Protein AF-A0A7S7ES18-F1 (afdb_monomer)

Structure (mmCIF, N/CA/C/O backbone):
data_AF-A0A7S7ES18-F1
#
_entry.id   AF-A0A7S7ES18-F1
#
loop_
_atom_site.group_PDB
_atom_site.id
_atom_site.type_symbol
_atom_site.label_atom_id
_atom_site.label_alt_id
_atom_site.label_comp_id
_atom_site.label_asym_id
_atom_site.label_entity_id
_atom_site.label_seq_id
_atom_site.pdbx_PDB_ins_code
_atom_site.Cartn_x
_atom_site.Cartn_y
_atom_site.Cartn_z
_atom_site.occupancy
_atom_site.B_iso_or_equiv
_atom_site.auth_seq_id
_atom_site.auth_comp_id
_atom_site.auth_asym_id
_atom_site.auth_atom_id
_atom_site.pdbx_PDB_model_num
ATOM 1 N N . MET A 1 1 ? 31.259 30.543 -69.309 1.00 57.41 1 MET A N 1
ATOM 2 C CA . MET A 1 1 ? 29.802 30.278 -69.302 1.00 57.41 1 MET A CA 1
ATOM 3 C C . MET A 1 1 ? 29.476 28.784 -69.269 1.00 57.41 1 MET A C 1
ATOM 5 O O . MET A 1 1 ? 28.900 28.350 -68.285 1.00 57.41 1 MET A O 1
ATOM 9 N N . LEU A 1 2 ? 29.901 27.974 -70.249 1.00 50.75 2 LEU A N 1
ATOM 10 C CA . LEU A 1 2 ? 29.585 26.529 -70.294 1.00 50.75 2 LEU A CA 1
ATOM 11 C C . LEU A 1 2 ? 30.132 25.700 -69.109 1.00 50.75 2 LEU A C 1
ATOM 13 O O . LEU A 1 2 ? 29.424 24.839 -68.600 1.00 50.75 2 LEU A O 1
ATOM 17 N N . ARG A 1 3 ? 31.347 25.987 -68.611 1.00 54.50 3 ARG A N 1
ATOM 18 C CA . ARG A 1 3 ? 31.916 25.290 -67.433 1.00 54.50 3 ARG A CA 1
ATOM 19 C C . ARG A 1 3 ? 31.120 25.525 -66.143 1.00 54.50 3 ARG A C 1
ATOM 21 O O . ARG A 1 3 ? 30.885 24.589 -65.393 1.00 54.50 3 ARG A O 1
ATOM 28 N N . THR A 1 4 ? 30.655 26.752 -65.929 1.00 55.09 4 THR A N 1
ATOM 29 C CA . THR A 1 4 ? 29.901 27.150 -64.731 1.00 55.09 4 THR A CA 1
ATOM 30 C C . THR A 1 4 ? 28.519 26.492 -64.691 1.00 55.09 4 THR A C 1
ATOM 32 O O . THR A 1 4 ? 28.066 26.058 -63.640 1.00 55.09 4 THR A O 1
ATOM 35 N N . ILE A 1 5 ? 27.869 26.347 -65.851 1.00 56.69 5 ILE A N 1
ATOM 36 C CA . ILE A 1 5 ? 26.575 25.657 -65.969 1.00 56.69 5 ILE A CA 1
ATOM 37 C C . ILE A 1 5 ? 26.733 24.151 -65.698 1.00 56.69 5 ILE A C 1
ATOM 39 O O . ILE A 1 5 ? 25.892 23.553 -65.024 1.00 56.69 5 ILE A O 1
ATOM 43 N N . LEU A 1 6 ? 27.835 23.542 -66.154 1.00 54.47 6 LEU A N 1
ATOM 44 C CA . LEU A 1 6 ? 28.128 22.126 -65.913 1.00 54.47 6 LEU A CA 1
ATOM 45 C C . LEU A 1 6 ? 28.366 21.835 -64.417 1.00 54.47 6 LEU A C 1
ATOM 47 O O . LEU A 1 6 ? 27.822 20.869 -63.887 1.00 54.47 6 LEU A O 1
ATOM 51 N N . GLU A 1 7 ? 29.108 22.696 -63.712 1.00 56.12 7 GLU A N 1
ATOM 52 C CA . GLU A 1 7 ? 29.361 22.559 -62.267 1.00 56.12 7 GLU A CA 1
ATOM 53 C C . GLU A 1 7 ? 28.092 22.718 -61.419 1.00 56.12 7 GLU A C 1
ATOM 55 O O . GLU A 1 7 ? 27.873 21.930 -60.497 1.00 56.12 7 GLU A O 1
ATOM 60 N N . ILE A 1 8 ? 27.216 23.670 -61.763 1.00 55.56 8 ILE A N 1
ATOM 61 C CA . ILE A 1 8 ? 25.924 23.860 -61.080 1.00 55.56 8 ILE A CA 1
ATOM 62 C C . ILE A 1 8 ? 25.017 22.640 -61.293 1.00 55.56 8 ILE A C 1
ATOM 64 O O . ILE A 1 8 ? 24.363 22.178 -60.357 1.00 55.56 8 ILE A O 1
ATOM 68 N N . THR A 1 9 ? 25.019 22.068 -62.501 1.00 51.88 9 THR A N 1
ATOM 69 C CA . THR A 1 9 ? 24.228 20.868 -62.819 1.00 51.88 9 THR A CA 1
ATOM 70 C C . THR A 1 9 ? 24.734 19.645 -62.042 1.00 51.88 9 THR A C 1
ATOM 72 O O . THR A 1 9 ? 23.934 18.892 -61.489 1.00 51.88 9 THR A O 1
ATOM 75 N N . ILE A 1 10 ? 26.056 19.484 -61.904 1.00 58.84 10 ILE A N 1
ATOM 76 C CA . ILE A 1 10 ? 26.672 18.395 -61.125 1.00 58.84 10 ILE A CA 1
ATOM 77 C C . ILE A 1 10 ? 26.433 18.570 -59.616 1.00 58.84 10 ILE A C 1
ATOM 79 O O . ILE A 1 10 ? 26.120 17.595 -58.929 1.00 58.84 10 ILE A O 1
ATOM 83 N N . GLN A 1 11 ? 26.536 19.792 -59.077 1.00 56.16 11 GLN A N 1
ATOM 84 C CA . GLN A 1 11 ? 26.241 20.061 -57.663 1.00 56.16 11 GLN A CA 1
ATOM 85 C C . GLN A 1 11 ? 24.762 19.839 -57.321 1.00 56.16 11 GLN A C 1
ATOM 87 O O . GLN A 1 11 ? 24.463 19.248 -56.280 1.00 56.16 11 GLN A O 1
ATOM 92 N N . ASN A 1 12 ? 23.841 20.250 -58.198 1.00 55.28 12 ASN A N 1
ATOM 93 C CA . ASN A 1 12 ? 22.411 19.994 -58.016 1.00 55.28 12 ASN A CA 1
ATOM 94 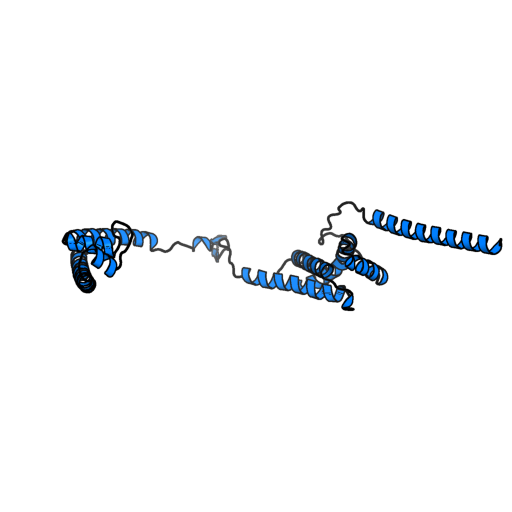C C . ASN A 1 12 ? 22.084 18.499 -58.126 1.00 55.28 12 ASN A C 1
ATOM 96 O O . ASN A 1 12 ? 21.331 17.989 -57.298 1.00 55.28 12 ASN A O 1
ATOM 100 N N . GLY A 1 13 ? 22.714 17.772 -59.057 1.00 54.72 13 GLY A N 1
ATOM 101 C CA . GLY A 1 13 ? 22.596 16.314 -59.159 1.00 54.72 13 GLY A CA 1
ATOM 102 C C . GLY A 1 13 ? 23.088 15.578 -57.906 1.00 54.72 13 GLY A C 1
ATOM 103 O O . GLY A 1 13 ? 22.412 14.674 -57.417 1.00 54.72 13 GLY A O 1
ATOM 104 N N . ARG A 1 14 ? 24.213 16.010 -57.315 1.00 55.38 14 ARG A N 1
ATOM 105 C CA . ARG A 1 14 ? 24.726 15.455 -56.046 1.00 55.38 14 ARG A CA 1
ATOM 106 C C . ARG A 1 14 ? 23.826 15.779 -54.852 1.00 55.38 14 ARG A C 1
ATOM 108 O O . ARG A 1 14 ? 23.611 14.908 -54.015 1.00 55.38 14 ARG A O 1
ATOM 115 N N . LYS A 1 15 ? 23.262 16.991 -54.774 1.00 53.03 15 LYS A N 1
ATOM 116 C CA . LYS A 1 15 ? 22.282 17.354 -53.731 1.00 53.03 15 LYS A CA 1
ATOM 117 C C . LYS A 1 15 ? 20.999 16.526 -53.829 1.00 53.03 15 LYS A C 1
ATOM 119 O O . LYS A 1 15 ? 20.513 16.078 -52.797 1.00 53.03 15 LYS A O 1
ATOM 124 N N . LEU A 1 16 ? 20.499 16.286 -55.044 1.00 55.97 16 LEU A N 1
ATOM 125 C CA . LEU A 1 16 ? 19.341 15.420 -55.307 1.00 55.97 16 LEU A CA 1
ATOM 126 C C . LEU A 1 16 ? 19.614 13.951 -54.949 1.00 55.97 16 LEU A C 1
ATOM 128 O O . LEU A 1 16 ? 18.742 13.281 -54.405 1.00 55.97 16 LEU A O 1
ATOM 132 N N . GLN A 1 17 ? 20.828 13.448 -55.193 1.00 55.19 17 GLN A N 1
ATOM 133 C CA . GLN A 1 17 ? 21.221 12.107 -54.746 1.00 55.19 17 GLN A CA 1
ATOM 134 C C . GLN A 1 17 ? 21.335 12.012 -53.219 1.00 55.19 17 GLN A C 1
ATOM 136 O O . GLN A 1 17 ? 20.845 11.052 -52.632 1.00 55.19 17 GLN A O 1
ATOM 141 N N . LEU A 1 18 ? 21.928 13.012 -52.559 1.00 53.25 18 LEU A N 1
ATOM 142 C CA . LEU A 1 18 ? 22.052 13.053 -51.097 1.00 53.25 18 LEU A CA 1
ATOM 143 C C . LEU A 1 18 ? 20.689 13.161 -50.399 1.00 53.25 18 LEU A C 1
ATOM 145 O O . LEU A 1 18 ? 20.479 12.523 -49.369 1.00 53.25 18 LEU A O 1
ATOM 149 N N . SER A 1 19 ? 19.746 13.930 -50.953 1.00 56.12 19 SER A N 1
ATOM 150 C CA . SER A 1 19 ? 18.378 13.987 -50.431 1.00 56.12 19 SER A CA 1
ATOM 151 C C . SER A 1 19 ? 17.621 12.681 -50.677 1.00 56.12 19 SER A C 1
ATOM 153 O O . SER A 1 19 ? 16.943 12.210 -49.770 1.00 56.12 19 SER A O 1
ATOM 155 N N . ALA A 1 20 ? 17.788 12.043 -51.838 1.00 59.41 20 ALA A N 1
ATOM 156 C CA . ALA A 1 20 ? 17.185 10.742 -52.129 1.00 59.41 20 ALA A CA 1
ATOM 157 C C . ALA A 1 20 ? 17.713 9.621 -51.216 1.00 59.41 20 ALA A C 1
ATOM 159 O O . ALA A 1 20 ? 16.933 8.774 -50.784 1.00 59.41 20 ALA A O 1
ATOM 160 N N . ILE A 1 21 ? 19.008 9.632 -50.873 1.00 62.81 21 ILE A N 1
ATOM 161 C CA . ILE A 1 21 ? 19.604 8.688 -49.913 1.00 62.81 21 ILE A CA 1
ATOM 162 C C . ILE A 1 21 ? 19.014 8.904 -48.517 1.00 62.81 21 ILE A C 1
ATOM 164 O O . ILE A 1 21 ? 18.533 7.945 -47.925 1.00 62.81 21 ILE A O 1
ATOM 168 N N . LYS A 1 22 ? 18.927 10.154 -48.041 1.00 58.06 22 LYS A N 1
ATOM 169 C CA . LYS A 1 22 ? 18.288 10.471 -46.750 1.00 58.06 22 LYS A CA 1
ATOM 170 C C . LYS A 1 22 ? 16.811 10.079 -46.708 1.00 58.06 22 LYS A C 1
ATOM 172 O O . LYS A 1 22 ? 16.336 9.573 -45.699 1.00 58.06 22 LYS A O 1
ATOM 177 N N . ILE A 1 23 ? 16.074 10.290 -47.801 1.00 67.00 23 ILE A N 1
ATOM 178 C CA . ILE A 1 23 ? 14.668 9.878 -47.917 1.00 67.00 23 ILE A CA 1
ATOM 179 C C . ILE A 1 23 ? 14.562 8.352 -47.886 1.00 67.00 23 ILE A C 1
ATOM 181 O O . 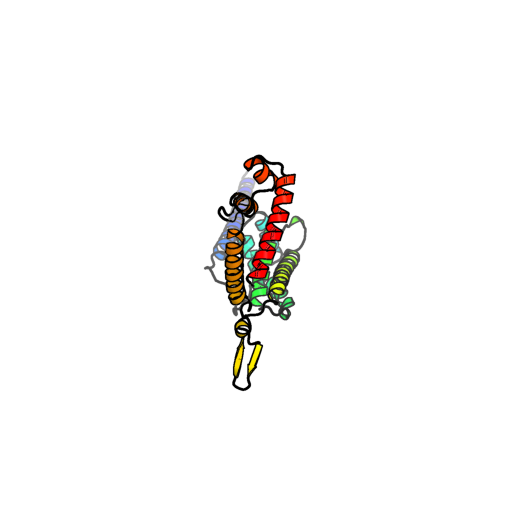ILE A 1 23 ? 13.707 7.819 -47.187 1.00 67.00 23 ILE A O 1
ATOM 185 N N . ARG A 1 24 ? 15.450 7.641 -48.587 1.00 67.94 24 ARG A N 1
ATOM 186 C CA . ARG A 1 24 ? 15.497 6.177 -48.582 1.00 67.94 24 ARG A CA 1
ATOM 187 C C . ARG A 1 24 ? 15.845 5.628 -47.200 1.00 67.94 24 ARG A C 1
ATOM 189 O O . ARG A 1 24 ? 15.195 4.687 -46.768 1.00 67.94 24 ARG A O 1
ATOM 196 N N . GLU A 1 25 ? 16.809 6.216 -46.500 1.00 59.69 25 GLU A N 1
ATOM 197 C CA . GLU A 1 25 ? 17.157 5.848 -45.121 1.00 59.69 25 GLU A CA 1
ATOM 198 C C . GLU A 1 25 ? 15.972 6.065 -44.177 1.00 59.69 25 GLU A C 1
ATOM 200 O O . GLU A 1 25 ? 15.637 5.170 -43.408 1.00 59.69 25 GLU A O 1
ATOM 205 N N . ARG A 1 26 ? 15.260 7.191 -44.312 1.00 56.72 26 ARG A N 1
ATOM 206 C CA . ARG A 1 26 ? 14.067 7.501 -43.510 1.00 56.72 26 ARG A CA 1
ATOM 207 C C . ARG A 1 26 ? 12.888 6.575 -43.819 1.00 56.72 26 ARG A C 1
ATOM 209 O O . ARG A 1 26 ? 12.206 6.140 -42.903 1.00 56.72 26 ARG A O 1
ATOM 216 N N . ILE A 1 27 ? 12.678 6.223 -45.089 1.00 63.28 27 ILE A N 1
ATOM 217 C CA . ILE A 1 27 ? 11.660 5.249 -45.519 1.00 63.28 27 ILE A CA 1
ATOM 218 C C . ILE A 1 27 ? 12.009 3.843 -45.019 1.00 63.28 27 ILE A C 1
ATOM 220 O O . ILE A 1 27 ? 11.124 3.128 -44.567 1.00 63.28 27 ILE A O 1
ATOM 224 N N . VAL A 1 28 ? 13.284 3.446 -45.059 1.00 63.25 28 VAL A N 1
ATOM 225 C CA . VAL A 1 28 ? 13.746 2.163 -44.506 1.00 63.25 28 VAL A CA 1
ATOM 226 C C . VAL A 1 28 ? 13.585 2.131 -42.986 1.00 63.25 28 VAL A C 1
ATOM 228 O O . VAL A 1 28 ? 13.229 1.083 -42.456 1.00 63.25 28 VAL A O 1
ATOM 231 N N . LEU A 1 29 ? 13.795 3.257 -42.294 1.00 54.16 29 LEU A N 1
ATOM 232 C CA . LEU A 1 29 ? 13.534 3.386 -40.860 1.00 54.16 29 LEU A CA 1
ATOM 233 C C . LEU A 1 29 ? 12.037 3.203 -40.562 1.00 54.16 29 LEU A C 1
ATOM 235 O O . LEU A 1 29 ? 11.680 2.327 -39.789 1.00 54.16 29 LEU A O 1
ATOM 239 N N . ILE A 1 30 ? 11.164 3.935 -41.267 1.00 56.44 30 ILE A N 1
ATOM 240 C CA . ILE A 1 30 ? 9.698 3.864 -41.119 1.00 56.44 30 ILE A CA 1
ATOM 241 C C . ILE A 1 30 ? 9.160 2.460 -41.448 1.00 56.44 30 ILE A C 1
ATOM 243 O O . ILE A 1 30 ? 8.316 1.936 -40.726 1.00 56.44 30 ILE A O 1
ATOM 247 N N . LEU A 1 31 ? 9.670 1.822 -42.508 1.00 54.31 31 LEU A N 1
ATOM 248 C CA . LEU A 1 31 ? 9.283 0.460 -42.894 1.00 54.31 31 LEU A CA 1
ATOM 249 C C . LEU A 1 31 ? 9.817 -0.605 -41.925 1.00 54.31 31 LEU A C 1
ATOM 251 O O . LEU A 1 31 ? 9.180 -1.641 -41.776 1.00 54.31 31 LEU A O 1
ATOM 255 N N . LYS A 1 32 ? 10.953 -0.370 -41.254 1.00 55.19 32 LYS A N 1
ATOM 256 C CA . LYS A 1 32 ? 11.442 -1.238 -40.168 1.00 55.19 32 LYS A CA 1
ATOM 257 C C . LYS A 1 32 ? 10.693 -1.022 -38.849 1.00 55.19 32 LYS A C 1
ATOM 259 O O . LYS A 1 32 ? 10.651 -1.955 -38.055 1.00 55.19 32 LYS A O 1
ATOM 264 N N . SER A 1 33 ? 10.105 0.157 -38.634 1.00 51.19 33 SER A N 1
ATOM 265 C CA . SER A 1 33 ? 9.269 0.465 -37.465 1.00 51.19 33 SER A CA 1
ATOM 266 C C . SER A 1 33 ? 7.864 -0.143 -37.542 1.00 51.19 33 SER A C 1
ATOM 268 O O . SER A 1 33 ? 7.199 -0.257 -36.522 1.00 51.19 33 SER A O 1
ATOM 270 N N . HIS A 1 34 ? 7.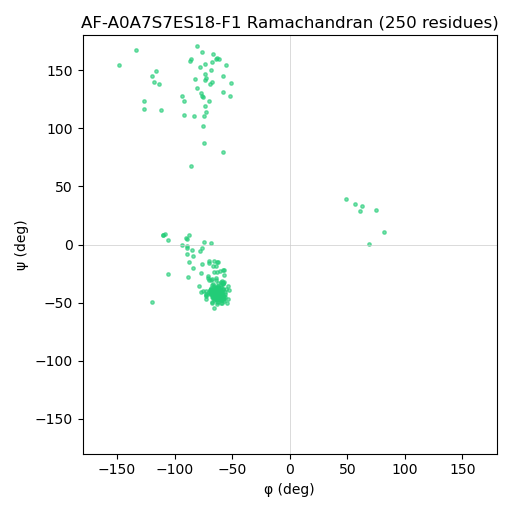401 -0.571 -38.723 1.00 44.38 34 HIS A N 1
ATOM 271 C CA . HIS A 1 34 ? 6.177 -1.369 -38.875 1.00 44.38 34 HIS A CA 1
ATOM 272 C C . HIS A 1 34 ? 6.474 -2.865 -38.694 1.00 44.38 34 HIS A C 1
ATOM 274 O O . HIS A 1 34 ? 6.379 -3.662 -39.629 1.00 44.38 34 HIS A O 1
ATOM 280 N N . LYS A 1 35 ? 6.838 -3.259 -37.473 1.00 54.03 35 LYS A N 1
ATOM 281 C CA . LYS A 1 35 ? 6.601 -4.636 -37.033 1.00 54.03 35 LYS A CA 1
ATOM 282 C C . LYS A 1 35 ? 5.146 -4.741 -36.552 1.00 54.03 35 LYS A C 1
ATOM 284 O O . LYS A 1 35 ? 4.660 -3.777 -35.966 1.00 54.03 35 LYS A O 1
ATOM 289 N N . PRO A 1 36 ? 4.433 -5.856 -36.806 1.00 43.75 36 PRO A N 1
ATOM 290 C CA . PRO A 1 36 ? 3.164 -6.113 -36.122 1.00 43.75 36 PRO A CA 1
ATOM 291 C C . PRO A 1 36 ? 3.397 -6.059 -34.606 1.00 43.75 36 PRO A C 1
ATOM 293 O O . PRO A 1 36 ? 4.527 -6.289 -34.180 1.00 43.75 36 PRO A O 1
ATOM 296 N N . ASP A 1 37 ? 2.362 -5.752 -33.818 1.00 47.19 37 ASP A N 1
ATOM 297 C CA . ASP A 1 37 ? 2.412 -5.699 -32.348 1.00 47.19 37 ASP A CA 1
ATOM 298 C C . ASP A 1 37 ? 2.864 -7.056 -31.760 1.00 47.19 37 ASP A C 1
ATOM 300 O O . ASP A 1 37 ? 2.062 -7.898 -31.355 1.00 47.19 37 ASP A O 1
ATOM 304 N N . GLU A 1 38 ? 4.171 -7.313 -31.771 1.00 54.72 38 GLU A N 1
ATOM 305 C CA . GLU A 1 38 ? 4.812 -8.478 -31.177 1.00 54.72 38 GLU A CA 1
ATOM 306 C C . GLU A 1 38 ? 4.813 -8.253 -29.659 1.00 54.72 38 GLU A C 1
ATOM 308 O O . GLU A 1 38 ? 5.487 -7.364 -29.138 1.00 54.72 38 GLU A O 1
ATOM 313 N N . ILE A 1 39 ? 4.016 -9.037 -28.928 1.00 51.47 39 ILE A N 1
ATOM 314 C CA . ILE A 1 39 ? 4.017 -9.015 -27.463 1.00 51.47 39 ILE A CA 1
ATOM 315 C C . ILE A 1 39 ? 5.269 -9.756 -26.995 1.00 51.47 39 ILE A C 1
ATOM 317 O O . ILE A 1 39 ? 5.317 -10.985 -26.994 1.00 51.47 39 ILE A O 1
ATOM 321 N N . PHE A 1 40 ? 6.290 -9.008 -26.589 1.00 54.19 40 PHE A N 1
ATOM 322 C CA . PHE A 1 40 ? 7.519 -9.578 -26.048 1.00 54.19 40 PHE A CA 1
ATOM 323 C C . PHE A 1 40 ? 7.352 -9.906 -24.560 1.00 54.19 40 PHE A C 1
ATOM 325 O O . PHE A 1 40 ? 7.280 -9.013 -23.715 1.00 54.19 40 PHE A O 1
ATOM 332 N N . TYR A 1 41 ? 7.321 -11.200 -24.231 1.00 58.81 41 TYR A N 1
ATOM 333 C CA . TYR A 1 41 ? 7.404 -11.688 -22.854 1.00 58.81 41 TYR A CA 1
ATOM 334 C C . TYR A 1 41 ? 8.864 -11.975 -22.495 1.00 58.81 41 TYR A C 1
ATOM 336 O O . TYR A 1 41 ? 9.532 -12.766 -23.160 1.00 58.81 41 TYR A O 1
ATOM 344 N N . ILE A 1 42 ? 9.373 -11.355 -21.427 1.00 61.88 42 ILE A N 1
ATOM 345 C CA . ILE A 1 42 ? 10.800 -11.443 -21.067 1.00 61.88 42 ILE A CA 1
ATOM 346 C C . ILE A 1 42 ? 11.196 -12.851 -20.559 1.00 61.88 42 ILE A C 1
ATOM 348 O O . ILE A 1 42 ? 12.381 -13.174 -20.529 1.00 61.88 42 ILE A O 1
ATOM 352 N N . GLY A 1 43 ? 10.232 -13.720 -20.231 1.00 53.84 43 GLY A N 1
ATOM 353 C CA . GLY A 1 43 ? 10.473 -15.136 -19.913 1.00 53.84 43 GLY A CA 1
ATOM 354 C C . GLY A 1 43 ? 10.414 -16.096 -21.115 1.00 53.84 43 GLY A C 1
ATOM 355 O O . GLY A 1 43 ? 10.481 -17.309 -20.924 1.00 53.84 43 GLY A O 1
ATOM 356 N N . GLY A 1 44 ? 10.265 -15.594 -22.347 1.00 59.81 44 GLY A N 1
ATOM 357 C CA . GLY A 1 44 ? 10.315 -16.413 -23.564 1.00 59.81 44 GLY A CA 1
ATOM 358 C C . GLY A 1 44 ? 11.741 -16.830 -23.953 1.00 59.81 44 GLY A C 1
ATOM 359 O O . GLY A 1 44 ? 12.727 -16.260 -23.492 1.00 59.81 44 GLY A O 1
ATOM 360 N N . SER A 1 45 ? 11.872 -17.800 -24.863 1.00 55.22 45 SER A N 1
ATOM 361 C CA . SER A 1 45 ? 13.157 -18.189 -25.479 1.00 55.22 45 SER A CA 1
ATOM 362 C C . SER A 1 45 ? 13.745 -17.126 -26.422 1.00 55.22 45 SER A C 1
ATOM 364 O O . SER A 1 45 ? 14.784 -17.357 -27.045 1.00 55.22 45 SER A O 1
ATOM 366 N N . ASP A 1 46 ? 13.075 -15.982 -26.560 1.00 62.56 46 ASP A N 1
ATOM 367 C CA . ASP A 1 46 ? 13.428 -14.939 -27.509 1.00 62.56 46 ASP A CA 1
ATOM 368 C C . ASP A 1 46 ? 14.644 -14.144 -27.038 1.00 62.56 46 ASP A C 1
ATOM 370 O O . ASP A 1 46 ? 14.728 -13.614 -25.927 1.00 62.56 46 ASP A O 1
ATOM 374 N N . VAL A 1 47 ? 15.635 -14.063 -27.922 1.00 70.69 47 VAL A N 1
ATOM 375 C CA . VAL A 1 47 ? 16.881 -13.360 -27.644 1.00 70.69 47 VAL A CA 1
ATOM 376 C C . VAL A 1 47 ? 16.613 -11.859 -27.663 1.00 70.69 47 VAL A C 1
ATOM 378 O O . VAL A 1 47 ? 16.351 -11.280 -28.715 1.00 70.69 47 VAL A O 1
ATOM 381 N N . LEU A 1 48 ? 16.748 -11.219 -26.496 1.00 77.25 48 LEU A N 1
ATOM 382 C CA . LEU A 1 48 ? 16.662 -9.763 -26.370 1.00 77.25 48 LEU A CA 1
ATOM 383 C C . LEU A 1 48 ? 17.592 -9.061 -27.372 1.00 77.25 48 LEU A C 1
ATOM 385 O O . LEU A 1 48 ? 18.755 -9.483 -27.516 1.00 77.25 48 LEU A O 1
ATOM 389 N N . PRO A 1 49 ? 17.128 -7.965 -28.004 1.00 79.25 49 PRO A N 1
ATOM 390 C CA . PRO A 1 49 ? 17.865 -7.298 -29.063 1.00 79.25 49 PRO A CA 1
ATOM 391 C C . PRO A 1 49 ? 19.253 -6.852 -28.576 1.00 79.25 49 PRO A C 1
ATOM 393 O O . PRO A 1 49 ? 19.425 -6.497 -27.404 1.00 79.25 49 PRO A O 1
ATOM 396 N N . PRO A 1 50 ? 20.275 -6.894 -29.449 1.00 81.31 50 PRO A N 1
ATOM 397 C CA . PRO A 1 50 ? 21.614 -6.450 -29.085 1.00 81.31 50 PRO A CA 1
ATOM 398 C C . PRO A 1 50 ? 21.623 -4.949 -28.748 1.00 81.31 50 PRO A C 1
ATOM 400 O O . PRO A 1 50 ? 20.715 -4.229 -29.157 1.00 81.31 50 PRO A O 1
ATOM 403 N N . PRO A 1 51 ? 22.639 -4.442 -28.032 1.00 84.81 51 PRO A N 1
ATOM 404 C CA . PRO A 1 51 ? 22.777 -3.005 -27.811 1.00 84.81 51 PRO A CA 1
ATOM 405 C C . PRO A 1 51 ? 22.954 -2.247 -29.137 1.00 84.81 51 PRO A C 1
ATOM 407 O O . PRO A 1 51 ? 23.298 -2.826 -30.173 1.00 84.81 51 PRO A O 1
ATOM 410 N N . LEU A 1 52 ? 22.672 -0.946 -29.124 1.00 86.19 52 LEU A N 1
ATOM 411 C CA . LEU A 1 52 ? 22.928 -0.063 -30.266 1.00 86.19 52 LEU A CA 1
ATOM 412 C C . LEU A 1 52 ? 24.425 0.221 -30.412 1.00 86.19 52 LEU A C 1
ATOM 414 O O . LEU A 1 52 ? 25.181 0.149 -29.439 1.00 86.19 52 LEU A O 1
ATOM 418 N N . ALA A 1 53 ? 24.849 0.556 -31.631 1.00 86.44 53 ALA A N 1
ATOM 419 C CA . ALA A 1 53 ? 26.180 1.109 -31.832 1.00 86.44 53 ALA A CA 1
ATOM 420 C C . ALA A 1 53 ? 26.264 2.519 -31.204 1.00 86.44 53 ALA A C 1
ATOM 422 O O . ALA A 1 53 ? 25.260 3.233 -31.190 1.00 86.44 53 ALA A O 1
ATOM 423 N N . PRO A 1 54 ? 27.445 2.966 -30.730 1.00 84.00 54 PRO A N 1
ATOM 424 C CA . PRO A 1 54 ? 27.585 4.275 -30.085 1.00 84.00 54 PRO A CA 1
ATOM 425 C C . PRO A 1 54 ? 27.135 5.459 -30.952 1.00 84.00 54 PRO A C 1
ATOM 427 O O . PRO A 1 54 ? 26.649 6.455 -30.423 1.00 84.00 54 PRO A O 1
ATOM 430 N N . ASP A 1 55 ? 27.294 5.357 -32.273 1.00 84.50 55 ASP A N 1
ATOM 431 C CA . ASP A 1 55 ? 26.897 6.409 -33.213 1.00 84.50 55 ASP A CA 1
ATOM 432 C C . ASP A 1 55 ? 25.373 6.454 -33.411 1.00 84.50 55 ASP A C 1
ATOM 434 O O . ASP A 1 55 ? 24.785 7.531 -33.428 1.00 84.50 55 ASP A O 1
ATOM 438 N N . GLU A 1 56 ? 24.720 5.290 -33.481 1.00 85.88 56 GLU A N 1
ATOM 439 C CA . GLU A 1 56 ? 23.256 5.174 -33.564 1.00 85.88 56 GLU A CA 1
ATOM 440 C C . GLU A 1 56 ? 22.583 5.648 -32.270 1.00 85.88 56 GLU A C 1
ATOM 442 O O . GLU A 1 56 ? 21.576 6.353 -32.312 1.00 85.88 56 GLU A O 1
ATOM 447 N N . GLU A 1 57 ? 23.162 5.303 -31.114 1.00 86.81 57 GLU A N 1
ATOM 448 C CA . GLU A 1 57 ? 22.672 5.742 -29.805 1.00 86.81 57 GLU A CA 1
ATOM 449 C C . GLU A 1 57 ? 22.697 7.272 -29.693 1.00 86.81 57 GLU A C 1
ATOM 451 O O . GLU A 1 57 ? 21.736 7.863 -29.213 1.00 86.81 57 GLU A O 1
ATOM 456 N N . ARG A 1 58 ? 23.748 7.935 -30.193 1.00 85.25 58 ARG A N 1
ATOM 457 C CA . ARG A 1 58 ? 23.830 9.406 -30.202 1.00 85.25 58 ARG A CA 1
ATOM 458 C C . ARG A 1 58 ? 22.712 10.046 -31.017 1.00 85.25 58 ARG A C 1
ATOM 460 O O . ARG A 1 58 ? 22.077 10.970 -30.520 1.00 85.25 58 ARG A O 1
ATOM 467 N N . ILE A 1 59 ? 22.447 9.531 -32.218 1.00 87.12 59 ILE A N 1
ATOM 468 C CA . ILE A 1 59 ? 21.377 10.038 -33.091 1.00 87.12 59 ILE A CA 1
ATOM 469 C C . ILE A 1 59 ? 20.018 9.902 -32.394 1.00 87.12 59 ILE A C 1
ATOM 471 O O . ILE A 1 59 ? 19.249 10.857 -32.331 1.00 87.12 59 ILE A O 1
ATOM 475 N N . LEU A 1 60 ? 19.739 8.735 -31.810 1.00 86.75 60 LEU A N 1
ATOM 476 C CA . LEU A 1 60 ? 18.477 8.488 -31.109 1.00 86.75 60 LEU A CA 1
ATOM 477 C C . LEU A 1 60 ? 18.327 9.338 -29.844 1.00 86.75 60 LEU A C 1
ATOM 479 O O . LEU A 1 60 ? 17.222 9.760 -29.515 1.00 86.75 60 LEU A O 1
ATOM 483 N N . LEU A 1 61 ? 19.423 9.621 -29.138 1.00 87.00 61 LEU A N 1
ATOM 484 C CA . LEU A 1 61 ? 19.399 10.530 -27.996 1.00 87.00 61 LEU A CA 1
ATOM 485 C C . LEU A 1 61 ? 19.122 11.981 -28.431 1.00 87.00 61 LEU A C 1
ATOM 487 O O . LEU A 1 61 ? 18.345 12.670 -27.775 1.00 87.00 61 LEU A O 1
ATOM 491 N N . GLU A 1 62 ? 19.689 12.447 -29.546 1.00 86.12 62 GLU A N 1
ATOM 492 C CA . GLU A 1 62 ? 19.350 13.764 -30.112 1.00 86.12 62 GLU A CA 1
ATOM 493 C C . GLU A 1 62 ? 17.861 13.852 -30.493 1.00 86.12 62 GLU A C 1
ATOM 495 O O . GLU A 1 62 ? 17.206 14.856 -30.212 1.00 86.12 62 GLU A O 1
ATOM 500 N N . GLU A 1 63 ? 17.289 12.785 -31.057 1.00 85.69 63 GLU A N 1
ATOM 501 C CA . GLU A 1 63 ? 15.848 12.703 -31.337 1.00 85.69 63 GLU A CA 1
ATOM 502 C C . GLU A 1 63 ? 14.987 12.630 -30.067 1.00 85.69 63 GLU A C 1
ATOM 504 O O . GLU A 1 63 ? 13.869 13.152 -30.038 1.00 85.69 63 GLU A O 1
ATOM 509 N N . LEU A 1 64 ? 15.509 12.040 -28.991 1.00 83.94 64 LEU A N 1
ATOM 510 C CA . LEU A 1 64 ? 14.851 12.027 -27.687 1.00 83.94 64 LEU A CA 1
ATOM 511 C C . LEU A 1 64 ? 14.724 13.443 -27.113 1.00 83.94 64 LEU A C 1
ATOM 513 O O . LEU A 1 64 ? 13.684 13.770 -26.542 1.00 83.94 64 LEU A O 1
ATOM 517 N N . ALA A 1 65 ? 15.718 14.314 -27.327 1.00 80.94 65 ALA A N 1
ATOM 518 C CA . ALA A 1 65 ? 15.628 15.727 -26.946 1.00 80.94 65 ALA A CA 1
ATOM 519 C C . ALA A 1 65 ? 14.508 16.476 -27.699 1.00 80.94 65 ALA A C 1
ATOM 521 O O . ALA A 1 65 ? 13.978 17.468 -27.199 1.00 80.94 65 ALA A O 1
ATOM 522 N N . LEU A 1 66 ? 14.107 15.975 -28.872 1.00 83.06 66 LEU A N 1
ATOM 523 C CA . LEU A 1 66 ? 12.972 16.472 -29.654 1.00 83.06 66 LEU A CA 1
ATOM 524 C C . LEU A 1 66 ? 11.629 15.827 -29.251 1.00 83.06 66 LEU A C 1
ATOM 526 O O . LEU A 1 66 ? 10.624 16.067 -29.918 1.00 83.06 66 LEU A O 1
ATOM 530 N N . ASN A 1 67 ? 11.589 15.042 -28.163 1.00 80.88 67 ASN A N 1
ATOM 531 C CA . ASN A 1 67 ? 10.418 14.297 -27.683 1.00 80.88 67 ASN A CA 1
ATOM 532 C C . ASN A 1 67 ? 9.813 13.336 -28.724 1.00 80.88 67 ASN A C 1
ATOM 534 O O . ASN A 1 67 ? 8.600 13.136 -28.761 1.00 80.88 67 ASN A O 1
ATOM 538 N N . ASN A 1 68 ? 10.648 12.714 -29.562 1.00 85.44 68 ASN A N 1
ATOM 539 C CA . ASN A 1 68 ? 10.182 11.674 -30.474 1.00 85.44 68 ASN A CA 1
ATOM 540 C C . ASN A 1 68 ? 9.872 10.370 -29.708 1.00 85.44 68 ASN A C 1
ATOM 542 O O . ASN A 1 68 ? 10.765 9.783 -29.096 1.00 85.44 68 ASN A O 1
ATOM 546 N N . GLU A 1 69 ? 8.621 9.905 -29.751 1.00 83.62 69 GLU A N 1
ATOM 547 C CA . GLU A 1 69 ? 8.190 8.675 -29.066 1.00 83.62 69 GLU A CA 1
ATOM 548 C C . GLU A 1 69 ? 8.823 7.411 -29.670 1.00 83.62 69 GLU A C 1
ATOM 550 O O . GLU A 1 69 ? 9.211 6.507 -28.930 1.00 83.62 69 GLU A O 1
ATOM 555 N N . ASP A 1 70 ? 9.045 7.373 -30.987 1.00 85.44 70 ASP A N 1
ATOM 556 C CA . ASP A 1 70 ? 9.682 6.224 -31.646 1.00 85.44 70 ASP A CA 1
ATOM 557 C C . ASP A 1 70 ? 11.119 6.016 -31.142 1.00 85.44 70 ASP A C 1
ATOM 559 O O . ASP A 1 70 ? 11.551 4.892 -30.874 1.00 85.44 70 ASP A O 1
ATOM 563 N N . ALA A 1 71 ? 11.853 7.116 -30.942 1.00 86.00 71 ALA A N 1
ATOM 564 C CA . ALA A 1 71 ? 13.211 7.078 -30.410 1.00 86.00 71 ALA A CA 1
ATOM 565 C C . ALA A 1 71 ? 13.240 6.550 -28.967 1.00 86.00 71 ALA A C 1
ATOM 567 O O . ALA A 1 71 ? 14.136 5.779 -28.614 1.00 86.00 71 ALA A O 1
ATOM 568 N N . LYS A 1 72 ? 12.242 6.900 -28.140 1.00 88.12 72 LYS A N 1
ATOM 569 C CA . LYS A 1 72 ? 12.112 6.375 -26.770 1.00 88.12 72 LYS A CA 1
ATOM 570 C C . LYS A 1 72 ? 11.904 4.868 -26.775 1.00 88.12 72 LYS A C 1
ATOM 572 O O . LYS A 1 72 ? 12.626 4.168 -26.069 1.00 88.12 72 LYS A O 1
ATOM 577 N N . THR A 1 73 ? 10.968 4.375 -27.583 1.00 88.00 73 THR A N 1
ATOM 578 C CA . THR A 1 73 ? 10.664 2.941 -27.692 1.00 88.00 73 THR A CA 1
ATOM 579 C C . THR A 1 73 ? 11.906 2.149 -28.086 1.00 88.00 73 THR A C 1
ATOM 581 O O . THR A 1 73 ? 12.290 1.212 -27.385 1.00 88.00 73 THR A O 1
ATOM 584 N N . ILE A 1 74 ? 12.617 2.598 -29.126 1.00 87.88 74 ILE A N 1
ATOM 585 C CA . ILE A 1 74 ? 13.855 1.953 -29.577 1.00 87.88 74 ILE A CA 1
ATOM 586 C C . ILE A 1 74 ? 14.912 1.971 -28.463 1.00 87.88 74 ILE A C 1
ATOM 588 O O . ILE A 1 74 ? 15.533 0.947 -28.178 1.00 87.88 74 ILE A O 1
ATOM 592 N N . LEU A 1 75 ? 15.122 3.105 -27.789 1.00 89.94 75 LEU A N 1
ATOM 593 C CA . LEU A 1 75 ? 16.095 3.192 -26.697 1.00 89.94 75 LEU A CA 1
ATOM 594 C C . LEU A 1 75 ? 15.738 2.274 -25.520 1.00 89.94 75 LEU A C 1
ATOM 596 O O . LEU A 1 75 ? 16.643 1.685 -24.927 1.00 89.94 75 LEU A O 1
ATOM 600 N N . ILE A 1 76 ? 14.454 2.115 -25.197 1.00 90.75 76 ILE A N 1
ATOM 601 C CA . ILE A 1 76 ? 13.989 1.206 -24.144 1.00 90.75 76 ILE A CA 1
ATOM 602 C C . ILE A 1 76 ? 14.280 -0.247 -24.539 1.00 90.75 76 ILE A C 1
ATOM 604 O O . ILE A 1 76 ? 14.985 -0.945 -23.809 1.00 90.75 76 ILE A O 1
ATOM 608 N N . GLU A 1 77 ? 13.819 -0.692 -25.710 1.00 88.19 77 GLU A N 1
ATOM 609 C CA . GLU A 1 77 ? 13.975 -2.078 -26.172 1.00 88.19 77 GLU A CA 1
ATOM 610 C C . GLU A 1 77 ? 15.442 -2.510 -26.236 1.00 88.19 77 GLU A C 1
ATOM 612 O O . GLU A 1 77 ? 15.824 -3.572 -25.736 1.00 88.19 77 GLU A O 1
ATOM 617 N N . ARG A 1 78 ? 16.300 -1.652 -26.798 1.00 88.50 78 ARG A N 1
ATOM 618 C CA . ARG A 1 78 ? 17.732 -1.933 -26.984 1.00 88.50 78 ARG A CA 1
ATOM 619 C C . ARG A 1 78 ? 18.513 -1.963 -25.668 1.00 88.50 78 ARG A C 1
ATOM 621 O O . ARG A 1 78 ? 19.617 -2.505 -25.632 1.00 88.50 78 ARG A O 1
ATOM 628 N N . ASN A 1 79 ? 17.941 -1.432 -24.583 1.00 92.06 79 ASN A N 1
ATOM 629 C CA . ASN A 1 79 ? 18.533 -1.433 -23.245 1.00 92.06 79 ASN A CA 1
ATOM 630 C C . ASN A 1 79 ? 17.882 -2.440 -22.273 1.00 92.06 79 ASN A C 1
ATOM 632 O O . ASN A 1 79 ? 18.323 -2.539 -21.128 1.00 92.06 79 ASN A O 1
ATOM 636 N N . LEU A 1 80 ? 16.917 -3.265 -22.699 1.00 90.69 80 LEU A N 1
ATOM 637 C CA . LEU A 1 80 ? 16.278 -4.265 -21.823 1.00 90.69 80 LEU A CA 1
ATOM 638 C C . LEU A 1 80 ? 17.264 -5.276 -21.215 1.00 90.69 80 LEU A C 1
ATOM 640 O O . LEU A 1 80 ? 17.098 -5.712 -20.076 1.00 90.69 80 LEU A O 1
ATOM 644 N N . ARG A 1 81 ? 18.353 -5.612 -21.919 1.00 90.56 81 ARG A N 1
ATOM 645 C CA . ARG A 1 81 ? 19.402 -6.512 -21.395 1.00 90.56 81 ARG A CA 1
ATOM 646 C C . ARG A 1 81 ? 20.052 -5.975 -20.116 1.00 90.56 81 ARG A C 1
ATOM 648 O O . ARG A 1 81 ? 20.440 -6.760 -19.250 1.00 90.56 81 ARG A O 1
ATOM 655 N N . LEU A 1 82 ? 20.158 -4.650 -19.990 1.00 92.94 82 LEU A N 1
ATOM 656 C CA . LEU A 1 82 ? 20.671 -3.994 -18.788 1.00 92.94 82 LEU A CA 1
ATOM 657 C C . LEU A 1 82 ? 19.727 -4.213 -17.602 1.00 92.94 82 LEU A C 1
ATOM 659 O O . LEU A 1 82 ? 20.195 -4.493 -16.501 1.00 92.94 82 LEU A O 1
ATOM 663 N N . VAL A 1 83 ? 18.413 -4.141 -17.837 1.00 94.69 83 VAL A N 1
ATOM 664 C CA . VAL A 1 83 ? 17.389 -4.394 -16.813 1.00 94.69 83 VAL A CA 1
ATOM 665 C C . VAL A 1 83 ? 17.527 -5.809 -16.266 1.00 94.69 83 VAL A C 1
ATOM 667 O O . VAL A 1 83 ? 17.647 -5.978 -15.056 1.00 94.69 83 VAL A O 1
ATOM 670 N N . VAL A 1 84 ? 17.609 -6.811 -17.147 1.00 92.31 84 VAL A N 1
ATOM 671 C CA . VAL A 1 84 ? 17.790 -8.217 -16.745 1.00 92.31 84 VAL A CA 1
ATOM 672 C C . VAL A 1 84 ? 19.081 -8.405 -15.948 1.00 92.31 84 VAL A C 1
ATOM 674 O O . VAL A 1 84 ? 19.082 -9.060 -14.907 1.00 92.31 84 VAL A O 1
ATOM 677 N N . TYR A 1 85 ? 20.184 -7.803 -16.401 1.00 93.25 85 TYR A N 1
ATOM 678 C CA . TYR A 1 85 ? 21.463 -7.873 -15.694 1.00 93.25 85 TYR A CA 1
ATOM 679 C C . TYR A 1 85 ? 21.394 -7.269 -14.282 1.00 93.25 85 TYR A C 1
ATOM 681 O O . TYR A 1 85 ? 21.964 -7.830 -13.346 1.00 93.25 85 TYR A O 1
ATOM 689 N N . ILE A 1 86 ? 20.704 -6.138 -14.110 1.00 94.81 86 ILE A N 1
ATOM 690 C CA . ILE A 1 86 ? 20.555 -5.489 -12.802 1.00 94.81 86 ILE A CA 1
ATOM 691 C C . ILE A 1 86 ? 19.594 -6.275 -11.909 1.00 94.81 86 ILE A C 1
ATOM 693 O O . ILE A 1 86 ? 19.927 -6.512 -10.751 1.00 94.81 86 ILE A O 1
ATOM 697 N N . ALA A 1 87 ? 18.452 -6.724 -12.435 1.00 94.50 87 ALA A N 1
ATOM 698 C CA . ALA A 1 87 ? 17.452 -7.485 -11.687 1.00 94.50 87 ALA A CA 1
ATOM 699 C C . ALA A 1 87 ? 18.031 -8.779 -11.091 1.00 94.50 87 ALA A C 1
ATOM 701 O O . ALA A 1 87 ? 17.772 -9.079 -9.928 1.00 94.50 87 ALA A O 1
ATOM 702 N N . LYS A 1 88 ? 18.912 -9.479 -11.822 1.00 92.56 88 LYS A N 1
ATOM 703 C CA . LYS A 1 88 ? 19.618 -10.676 -11.322 1.00 92.56 88 LYS A CA 1
ATOM 704 C C . LYS A 1 88 ? 20.426 -10.440 -10.044 1.00 92.56 88 LYS A C 1
ATOM 706 O O . LYS A 1 88 ? 20.604 -11.359 -9.256 1.00 92.56 88 LYS A O 1
ATOM 711 N N . LYS A 1 89 ? 20.889 -9.212 -9.783 1.00 93.88 89 LYS A N 1
ATOM 712 C CA . LYS A 1 89 ? 21.596 -8.886 -8.529 1.00 93.88 89 LYS A CA 1
ATOM 713 C C . LYS A 1 89 ? 20.688 -8.975 -7.295 1.00 93.88 89 LYS A C 1
ATOM 715 O O . LYS A 1 89 ? 21.197 -9.065 -6.183 1.00 93.88 89 LYS A O 1
ATOM 720 N N . PHE A 1 90 ? 19.369 -8.945 -7.493 1.00 93.31 90 PHE A N 1
ATOM 721 C CA . PHE A 1 90 ? 18.344 -8.943 -6.448 1.00 93.31 90 PHE A CA 1
ATOM 722 C C . PHE A 1 90 ? 17.573 -10.270 -6.344 1.00 93.31 90 PHE A C 1
ATOM 724 O O . PHE A 1 90 ? 16.604 -10.342 -5.596 1.00 93.31 90 PHE A O 1
ATOM 731 N N . GLU A 1 91 ? 18.003 -11.330 -7.036 1.00 88.19 91 GLU A N 1
ATOM 732 C CA . GLU A 1 91 ? 17.330 -12.643 -7.050 1.00 88.19 91 GLU A CA 1
ATOM 733 C C . GLU A 1 91 ? 17.187 -13.262 -5.645 1.00 88.19 91 GLU A C 1
ATOM 735 O O . GLU A 1 91 ? 16.160 -13.845 -5.308 1.00 88.19 91 GLU A O 1
ATOM 740 N N . ASN A 1 92 ? 18.155 -13.016 -4.757 1.00 87.56 92 ASN A N 1
ATOM 741 C CA . ASN A 1 92 ? 18.129 -13.509 -3.374 1.00 87.56 92 ASN A CA 1
ATOM 742 C C . ASN A 1 92 ? 17.144 -12.762 -2.448 1.00 87.56 92 ASN A C 1
ATOM 744 O O . ASN A 1 92 ? 17.085 -13.055 -1.256 1.00 87.56 92 ASN A O 1
ATOM 748 N N . ALA A 1 93 ? 16.381 -11.781 -2.944 1.00 85.00 93 ALA A N 1
ATOM 749 C CA . ALA A 1 93 ? 15.438 -11.008 -2.128 1.00 85.00 93 ALA A CA 1
ATOM 750 C C . ALA A 1 93 ? 14.118 -11.753 -1.813 1.00 85.00 93 ALA A C 1
ATOM 752 O O . ALA A 1 93 ? 13.290 -11.245 -1.043 1.00 85.00 93 ALA A O 1
ATOM 753 N N . GLY A 1 94 ? 13.916 -12.946 -2.389 1.00 83.25 94 GLY A N 1
ATOM 754 C CA . GLY A 1 94 ? 12.696 -13.747 -2.227 1.00 83.25 94 GLY A CA 1
ATOM 755 C C . GLY A 1 94 ? 11.504 -13.204 -3.019 1.00 83.25 94 GLY A C 1
ATOM 756 O O . GLY A 1 94 ? 10.368 -13.334 -2.579 1.00 83.25 94 GLY A O 1
ATOM 757 N N . VAL A 1 95 ? 11.771 -12.543 -4.148 1.00 87.31 95 VAL A N 1
ATOM 758 C CA . VAL A 1 95 ? 10.782 -12.043 -5.116 1.00 87.31 95 VAL A CA 1
ATOM 759 C C . VAL A 1 95 ? 11.069 -12.717 -6.455 1.00 87.31 95 VAL A C 1
ATOM 761 O O . VAL A 1 95 ? 12.236 -12.944 -6.774 1.00 87.31 95 VAL A O 1
ATOM 764 N N . ASN A 1 96 ? 10.031 -13.023 -7.240 1.00 89.50 96 ASN A N 1
ATOM 765 C CA . ASN A 1 96 ? 10.210 -13.581 -8.578 1.00 89.50 96 ASN A CA 1
ATOM 766 C C . ASN A 1 96 ? 11.060 -12.627 -9.446 1.00 89.50 96 ASN A C 1
ATOM 768 O O . ASN A 1 96 ? 10.815 -11.421 -9.512 1.00 89.50 96 ASN A O 1
ATOM 772 N N . VAL A 1 97 ? 12.079 -13.172 -10.113 1.00 89.38 97 VAL A N 1
ATOM 773 C CA . VAL A 1 97 ? 12.984 -12.412 -10.985 1.00 89.38 97 VAL A CA 1
ATOM 774 C C . VAL A 1 97 ? 12.223 -11.722 -12.120 1.00 89.38 97 VAL A C 1
ATOM 776 O O . VAL A 1 97 ? 12.587 -10.610 -12.495 1.00 89.38 97 VAL A O 1
ATOM 779 N N . GLU A 1 98 ? 11.146 -12.321 -12.632 1.00 89.94 98 GLU A N 1
ATOM 780 C CA . GLU A 1 98 ? 10.298 -11.720 -13.673 1.00 89.94 98 GLU A CA 1
ATOM 781 C C . GLU A 1 98 ? 9.611 -10.429 -13.194 1.00 89.94 98 GLU A C 1
ATOM 783 O O . GLU A 1 98 ? 9.556 -9.438 -13.932 1.00 89.94 98 GLU A O 1
ATOM 788 N N . ASP A 1 99 ? 9.179 -10.389 -11.931 1.00 91.69 99 ASP A N 1
ATOM 789 C CA . ASP A 1 99 ? 8.608 -9.185 -11.321 1.00 91.69 99 ASP A CA 1
ATOM 790 C C . ASP A 1 99 ? 9.676 -8.100 -11.184 1.00 91.69 99 ASP A C 1
ATOM 792 O O . ASP A 1 99 ? 9.454 -6.942 -11.544 1.00 91.69 99 ASP A O 1
ATOM 796 N N . LEU A 1 100 ? 10.875 -8.473 -10.719 1.00 93.75 100 LEU A N 1
ATOM 797 C CA . LEU A 1 100 ? 12.007 -7.550 -10.588 1.00 93.75 100 LEU A CA 1
ATOM 798 C C . LEU A 1 100 ? 12.423 -6.964 -11.941 1.00 93.75 100 LEU A C 1
ATOM 800 O O . LEU A 1 100 ? 12.752 -5.780 -12.023 1.00 93.75 100 LEU A O 1
ATOM 804 N N . ILE A 1 101 ? 12.386 -7.770 -13.004 1.00 93.50 101 ILE A N 1
ATOM 805 C CA . ILE A 1 101 ? 12.624 -7.314 -14.374 1.00 93.50 101 ILE A CA 1
ATOM 806 C C . ILE A 1 101 ? 11.539 -6.320 -14.797 1.00 93.50 101 ILE A C 1
ATOM 808 O O . ILE A 1 101 ? 11.871 -5.256 -15.316 1.00 93.50 101 ILE A O 1
ATOM 812 N N . SER A 1 102 ? 10.265 -6.622 -14.546 1.00 93.44 102 SER A N 1
ATOM 813 C CA . SER A 1 102 ? 9.140 -5.748 -14.904 1.00 93.44 102 SER A CA 1
ATOM 814 C C . SER A 1 102 ? 9.215 -4.398 -14.180 1.00 93.44 102 SER A C 1
ATOM 816 O O . SER A 1 102 ? 9.092 -3.338 -14.795 1.00 93.44 102 SER A O 1
ATOM 818 N N . ILE A 1 103 ? 9.525 -4.410 -12.882 1.00 95.06 103 ILE A N 1
ATOM 819 C CA . ILE A 1 103 ? 9.763 -3.201 -12.078 1.00 95.06 103 ILE A CA 1
ATOM 820 C C . ILE A 1 103 ? 10.989 -2.440 -12.593 1.00 95.06 103 ILE A C 1
ATOM 822 O O . ILE A 1 103 ? 10.970 -1.215 -12.731 1.00 95.06 103 ILE A O 1
ATOM 826 N N . GLY A 1 104 ? 12.062 -3.160 -12.913 1.00 96.19 104 GLY A N 1
ATOM 827 C CA . GLY A 1 104 ? 13.260 -2.574 -13.493 1.00 96.19 104 GLY A CA 1
ATOM 828 C C . GLY A 1 104 ? 12.996 -1.920 -14.854 1.00 96.19 104 GLY A C 1
ATOM 829 O O . GLY A 1 104 ? 13.548 -0.855 -15.130 1.00 96.19 104 GLY A O 1
ATOM 830 N N . ALA A 1 105 ? 12.109 -2.486 -15.676 1.00 95.25 105 ALA A N 1
ATOM 831 C CA . ALA A 1 105 ? 11.704 -1.912 -16.956 1.00 95.25 105 ALA A CA 1
ATOM 832 C C . ALA A 1 105 ? 10.982 -0.569 -16.764 1.00 95.25 105 ALA A C 1
ATOM 834 O O . ALA A 1 105 ? 11.275 0.384 -17.484 1.00 95.25 105 ALA A O 1
ATOM 835 N N . ILE A 1 106 ? 10.144 -0.435 -15.728 1.00 95.62 106 ILE A N 1
ATOM 836 C CA . ILE A 1 106 ? 9.558 0.860 -15.334 1.00 95.62 106 ILE A CA 1
ATOM 837 C C . ILE A 1 106 ? 10.666 1.873 -14.999 1.00 95.62 106 ILE A C 1
ATOM 839 O O . ILE A 1 106 ? 10.601 3.030 -15.420 1.00 95.62 106 ILE A O 1
ATOM 843 N N . GLY A 1 107 ? 11.713 1.445 -14.288 1.00 96.62 107 GLY A N 1
ATOM 844 C CA . GLY A 1 107 ? 12.879 2.282 -13.991 1.00 96.62 107 GLY A CA 1
ATOM 845 C C . GLY A 1 107 ? 13.649 2.724 -15.234 1.00 96.62 107 GLY A C 1
ATOM 846 O O . GLY A 1 107 ? 14.070 3.880 -15.307 1.00 96.62 107 GLY A O 1
ATOM 847 N N . LEU A 1 108 ? 13.783 1.849 -16.233 1.00 96.50 108 LEU A N 1
ATOM 848 C CA . LEU A 1 108 ? 14.378 2.192 -17.524 1.00 96.50 108 LEU A CA 1
ATOM 849 C C . LEU A 1 108 ? 13.515 3.199 -18.296 1.00 96.50 108 LEU A C 1
ATOM 851 O O . LEU A 1 108 ? 14.047 4.193 -18.779 1.00 96.50 108 LEU A O 1
ATOM 855 N N . ILE A 1 109 ? 12.197 2.988 -18.366 1.00 94.88 109 ILE A N 1
ATOM 856 C CA . ILE A 1 109 ? 11.259 3.912 -19.025 1.00 94.88 109 ILE A CA 1
ATOM 857 C C . ILE A 1 109 ? 11.358 5.305 -18.394 1.00 94.88 109 ILE A C 1
ATOM 859 O O . ILE A 1 109 ? 11.488 6.3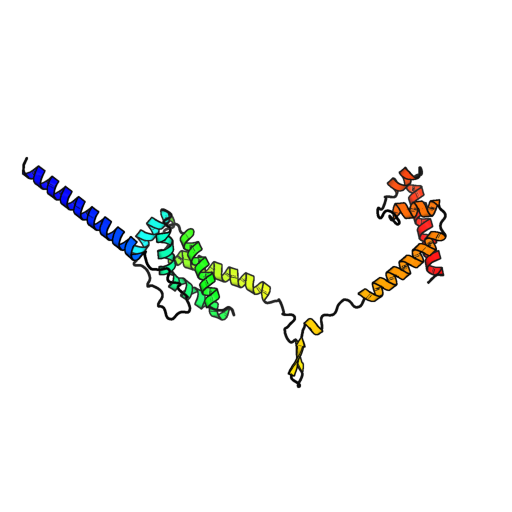05 -19.102 1.00 94.88 109 ILE A O 1
ATOM 863 N N . LYS A 1 110 ? 11.363 5.384 -17.056 1.00 94.81 110 LYS A N 1
ATOM 864 C CA . LYS A 1 110 ? 11.573 6.646 -16.331 1.00 94.81 110 LYS A CA 1
ATOM 865 C C . LYS A 1 110 ? 12.918 7.274 -16.689 1.00 94.81 110 LYS A C 1
ATOM 867 O O . LYS A 1 110 ? 12.954 8.463 -16.982 1.00 94.81 110 LYS A O 1
ATOM 872 N N . ALA A 1 111 ? 13.992 6.483 -16.709 1.00 95.62 111 ALA A N 1
ATOM 873 C CA . ALA A 1 111 ? 15.324 6.970 -17.046 1.00 95.62 111 ALA A CA 1
ATOM 874 C C . ALA A 1 111 ? 15.390 7.568 -18.453 1.00 95.62 111 ALA A C 1
ATOM 876 O O . ALA A 1 111 ? 15.947 8.646 -18.613 1.00 95.62 111 ALA A O 1
ATOM 877 N N . VAL A 1 112 ? 14.813 6.895 -19.451 1.00 93.94 112 VAL A N 1
ATOM 878 C CA . VAL A 1 112 ? 14.765 7.375 -20.840 1.00 93.94 112 VAL A CA 1
ATOM 879 C C . VAL A 1 112 ? 13.938 8.661 -20.923 1.00 93.94 112 VAL A C 1
ATOM 881 O O . VAL A 1 112 ? 14.398 9.641 -21.496 1.00 93.94 112 VAL A O 1
ATOM 884 N N . ASN A 1 113 ? 12.781 8.719 -20.258 1.00 91.81 113 ASN A N 1
ATOM 885 C CA . ASN A 1 113 ? 11.929 9.913 -20.244 1.00 91.81 113 ASN A CA 1
ATOM 886 C C . ASN A 1 113 ? 12.569 11.143 -19.579 1.00 91.81 113 ASN A C 1
ATOM 888 O O . ASN A 1 113 ? 12.223 12.267 -19.932 1.00 91.81 113 ASN A O 1
ATOM 892 N N . THR A 1 114 ? 13.467 10.956 -18.608 1.00 91.44 114 THR A N 1
ATOM 893 C CA . THR A 1 114 ? 14.091 12.060 -17.855 1.00 91.44 114 THR A CA 1
ATOM 894 C C . THR A 1 114 ? 15.571 12.261 -18.172 1.00 91.44 114 THR A C 1
ATOM 896 O O . THR A 1 114 ? 16.251 13.029 -17.482 1.00 91.44 114 THR A O 1
ATOM 899 N N . PHE A 1 115 ? 16.102 11.562 -19.177 1.00 92.69 115 PHE A N 1
ATOM 900 C CA . PHE A 1 115 ? 17.508 11.656 -19.543 1.00 92.69 115 PHE A CA 1
ATOM 901 C C . PHE A 1 115 ? 17.827 13.022 -20.159 1.00 92.69 115 PHE A C 1
ATOM 903 O O . PHE A 1 115 ? 17.074 13.545 -20.975 1.00 92.69 115 PHE A O 1
ATOM 910 N N . ASN A 1 116 ? 18.973 13.592 -19.782 1.00 88.31 116 ASN A N 1
ATOM 911 C CA . ASN A 1 116 ? 19.473 14.835 -20.359 1.00 88.31 116 ASN A CA 1
ATOM 912 C C . ASN A 1 116 ? 20.913 14.631 -20.863 1.00 88.31 116 ASN A C 1
ATOM 914 O O . ASN A 1 116 ? 21.798 14.274 -20.079 1.00 88.31 116 ASN A O 1
ATOM 918 N N . LEU A 1 117 ? 21.129 14.905 -22.155 1.00 86.75 117 LEU A N 1
ATOM 919 C CA . LEU A 1 117 ? 22.424 14.839 -22.839 1.00 86.75 117 LEU A CA 1
ATOM 920 C C . LEU A 1 117 ? 23.461 15.839 -22.316 1.00 86.75 117 LEU A C 1
ATOM 922 O O . LEU A 1 117 ? 24.651 15.524 -22.303 1.00 86.75 117 LEU A O 1
ATOM 926 N N . ASP A 1 118 ? 23.032 17.003 -21.828 1.00 86.06 118 ASP A N 1
ATOM 927 C CA . ASP A 1 118 ? 23.914 18.086 -21.370 1.00 86.06 118 ASP A CA 1
ATOM 928 C C . ASP A 1 118 ? 24.814 17.652 -20.207 1.00 86.06 118 ASP A C 1
ATOM 930 O O . ASP A 1 118 ? 25.880 18.217 -19.966 1.00 86.06 118 ASP A O 1
ATOM 934 N N . LYS A 1 119 ? 24.397 16.616 -19.472 1.00 82.44 119 LYS A N 1
ATOM 935 C CA . LYS A 1 119 ? 25.122 16.096 -18.310 1.00 82.44 119 LYS A CA 1
ATOM 936 C C . LYS A 1 119 ? 26.351 15.258 -18.679 1.00 82.44 119 LYS A C 1
ATOM 938 O O . LYS A 1 119 ? 27.058 14.834 -17.770 1.00 82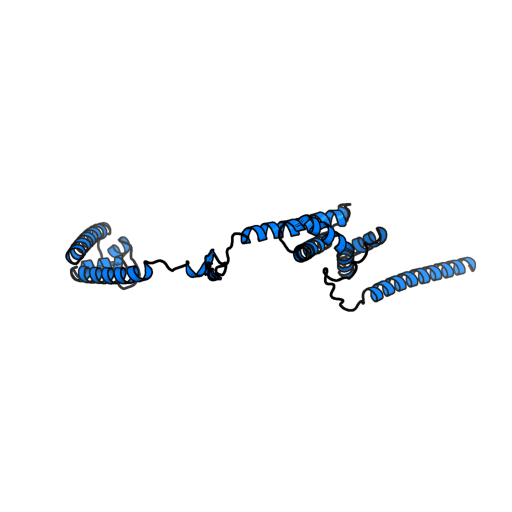.44 119 LYS A O 1
ATOM 943 N N . ASN A 1 120 ? 26.611 15.020 -19.970 1.00 83.25 120 ASN A N 1
ATOM 944 C CA . ASN A 1 120 ? 27.778 14.294 -20.491 1.00 83.25 120 ASN A CA 1
ATOM 945 C C . ASN A 1 120 ? 28.038 12.938 -19.792 1.00 83.25 120 ASN A C 1
ATOM 947 O O . ASN A 1 120 ? 29.175 12.554 -19.514 1.00 83.25 120 ASN A O 1
ATOM 951 N N . ILE A 1 121 ? 26.963 12.212 -19.476 1.00 89.44 121 ILE A N 1
ATOM 952 C CA . ILE A 1 121 ? 27.006 10.857 -18.915 1.00 89.44 121 ILE A CA 1
ATOM 953 C C . ILE A 1 121 ? 26.370 9.873 -19.893 1.00 89.44 121 ILE A C 1
ATOM 955 O O . ILE A 1 121 ? 25.452 10.221 -20.628 1.00 89.44 121 ILE A O 1
ATOM 959 N N . LYS A 1 122 ? 26.836 8.621 -19.891 1.00 90.62 122 LYS A N 1
ATOM 960 C CA . LYS A 1 122 ? 26.230 7.561 -20.709 1.00 90.62 122 LYS A CA 1
ATOM 961 C C . LYS A 1 122 ? 24.820 7.237 -20.203 1.00 90.62 122 LYS A C 1
ATOM 963 O O . LYS A 1 122 ? 24.632 7.117 -18.988 1.00 90.62 122 LYS A O 1
ATOM 968 N N . LEU A 1 123 ? 23.874 7.003 -21.119 1.00 90.75 123 LEU A N 1
ATOM 969 C CA . LEU A 1 123 ? 22.500 6.604 -20.788 1.00 90.75 123 LEU A CA 1
ATOM 970 C C . LEU A 1 123 ? 22.488 5.375 -19.875 1.00 90.75 123 LEU A C 1
ATOM 972 O O . LEU A 1 123 ? 21.844 5.399 -18.832 1.00 90.75 123 LEU A O 1
ATOM 976 N N . ALA A 1 124 ? 23.278 4.348 -20.201 1.00 92.50 124 ALA A N 1
ATOM 977 C CA . ALA A 1 124 ? 23.385 3.131 -19.397 1.00 92.50 124 ALA A CA 1
ATOM 978 C C . ALA A 1 124 ? 23.768 3.403 -17.928 1.00 92.50 124 ALA A C 1
ATOM 980 O O . ALA A 1 124 ? 23.228 2.767 -17.024 1.00 92.50 124 ALA A O 1
ATOM 981 N N . THR A 1 125 ? 24.660 4.365 -17.662 1.00 93.94 125 THR A N 1
ATOM 982 C CA . THR A 1 125 ? 25.068 4.731 -16.294 1.00 93.94 125 THR A CA 1
ATOM 983 C C . THR A 1 125 ? 23.907 5.345 -15.517 1.00 93.94 125 THR A C 1
ATOM 985 O O . THR A 1 125 ? 23.668 4.976 -14.366 1.00 93.94 125 THR A O 1
ATOM 988 N N . TYR A 1 126 ? 23.168 6.260 -16.147 1.00 94.81 126 TYR A N 1
ATOM 989 C CA . TYR A 1 126 ? 22.000 6.894 -15.539 1.00 94.81 126 TYR A CA 1
ATOM 990 C C . TYR A 1 126 ? 20.857 5.893 -15.339 1.00 94.81 126 TYR A C 1
ATOM 992 O O . TYR A 1 126 ? 20.364 5.728 -14.223 1.00 94.81 126 TYR A O 1
ATOM 1000 N N . ALA A 1 127 ? 20.513 5.152 -16.395 1.00 96.31 127 ALA A N 1
ATOM 1001 C CA . ALA A 1 127 ? 19.487 4.120 -16.378 1.00 96.31 127 ALA A CA 1
ATOM 1002 C C . ALA A 1 127 ? 19.762 3.067 -15.306 1.00 96.31 127 ALA A C 1
ATOM 1004 O O . ALA A 1 127 ? 18.850 2.700 -14.574 1.00 9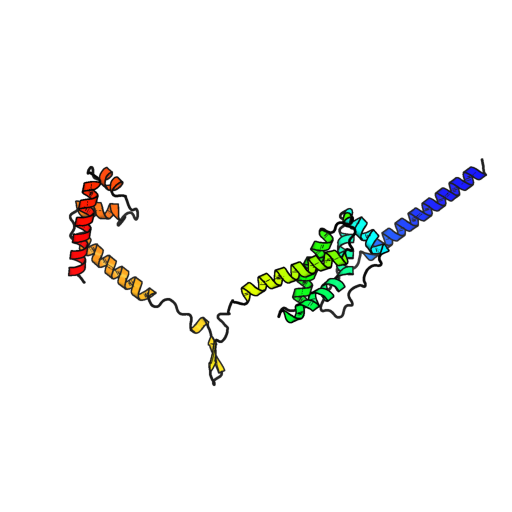6.31 127 ALA A O 1
ATOM 1005 N N . SER A 1 128 ? 21.022 2.657 -15.124 1.00 96.88 128 SER A N 1
ATOM 1006 C CA . SER A 1 128 ? 21.385 1.700 -14.075 1.00 96.88 128 SER A CA 1
ATOM 1007 C C . SER A 1 128 ? 20.963 2.165 -12.680 1.00 96.88 128 SER A C 1
ATOM 1009 O O . SER A 1 128 ? 20.442 1.370 -11.904 1.00 96.88 128 SER A O 1
ATOM 1011 N N . ARG A 1 129 ? 21.155 3.453 -12.361 1.00 96.44 129 ARG A N 1
ATOM 1012 C CA . ARG A 1 129 ? 20.753 4.031 -11.068 1.00 96.44 129 ARG A CA 1
ATOM 1013 C C . ARG A 1 129 ? 19.232 4.095 -10.924 1.00 96.44 129 ARG A C 1
ATOM 1015 O O . ARG A 1 129 ? 18.720 3.809 -9.847 1.00 96.44 129 ARG A O 1
ATOM 1022 N N . CYS A 1 130 ? 18.517 4.445 -11.991 1.00 97.31 130 CYS A N 1
ATOM 1023 C CA . CYS A 1 130 ? 17.054 4.497 -11.990 1.00 97.31 130 CYS A CA 1
ATOM 1024 C C . CYS A 1 130 ? 16.422 3.106 -11.828 1.00 97.31 130 CYS A C 1
ATOM 1026 O O . CYS A 1 130 ? 15.531 2.941 -10.999 1.00 97.31 130 CYS A O 1
ATOM 1028 N N . ILE A 1 131 ? 16.919 2.108 -12.565 1.00 97.44 131 ILE A N 1
ATOM 1029 C CA . ILE A 1 131 ? 16.478 0.706 -12.484 1.00 97.44 131 ILE A CA 1
ATOM 1030 C C . ILE A 1 131 ? 16.685 0.174 -11.062 1.00 97.44 131 ILE A C 1
ATOM 1032 O O . ILE A 1 131 ? 15.758 -0.345 -10.445 1.00 97.44 131 ILE A O 1
ATOM 1036 N N . GLU A 1 132 ? 17.891 0.353 -10.517 1.00 97.12 132 GLU A N 1
ATOM 1037 C CA . GLU A 1 132 ? 18.230 -0.071 -9.157 1.00 97.12 132 GLU A CA 1
ATOM 1038 C C . GLU A 1 132 ? 17.340 0.611 -8.109 1.00 97.12 132 GLU A C 1
ATOM 1040 O O . GLU A 1 132 ? 16.844 -0.044 -7.193 1.00 97.12 132 GLU A O 1
ATOM 1045 N N . ASN A 1 133 ? 17.077 1.912 -8.265 1.00 97.31 133 ASN A N 1
ATOM 1046 C CA . ASN A 1 133 ? 16.216 2.646 -7.347 1.00 97.31 133 ASN A CA 1
ATOM 1047 C C . ASN A 1 133 ? 14.768 2.133 -7.353 1.00 97.31 133 ASN A C 1
ATOM 1049 O O . ASN A 1 133 ? 14.202 1.967 -6.276 1.00 97.31 133 ASN A O 1
ATOM 1053 N N . GLU A 1 134 ? 14.171 1.865 -8.518 1.00 96.69 134 GLU A N 1
ATOM 1054 C CA . GLU A 1 134 ? 12.798 1.340 -8.586 1.00 96.69 134 GLU A CA 1
ATOM 1055 C C . GLU A 1 134 ? 12.685 -0.051 -7.956 1.00 96.69 134 GLU A C 1
ATOM 1057 O O . GLU A 1 134 ? 11.779 -0.287 -7.154 1.00 96.69 134 GLU A O 1
ATOM 1062 N N . ILE A 1 135 ? 13.644 -0.942 -8.230 1.00 95.94 135 ILE A N 1
ATOM 1063 C CA . ILE A 1 135 ? 13.689 -2.271 -7.605 1.00 95.94 135 ILE A CA 1
ATOM 1064 C C . ILE A 1 135 ? 13.799 -2.140 -6.080 1.00 95.94 135 ILE A C 1
ATOM 1066 O O . ILE A 1 135 ? 13.025 -2.745 -5.338 1.00 95.94 135 ILE A O 1
ATOM 1070 N N . LEU A 1 136 ? 14.707 -1.294 -5.585 1.00 95.06 136 LEU A N 1
ATOM 1071 C CA . LEU A 1 136 ? 14.854 -1.054 -4.149 1.00 95.06 136 LEU A CA 1
ATOM 1072 C C . LEU A 1 136 ? 13.600 -0.425 -3.526 1.00 95.06 136 LEU A C 1
ATOM 1074 O O . LEU A 1 136 ? 13.243 -0.761 -2.396 1.00 95.06 136 LEU A O 1
ATOM 1078 N N . MET A 1 137 ? 12.924 0.485 -4.232 1.00 94.00 137 MET A N 1
ATOM 1079 C CA . MET A 1 137 ? 11.660 1.069 -3.780 1.00 94.00 137 MET A CA 1
ATOM 1080 C C . MET A 1 137 ? 10.578 0.002 -3.622 1.00 94.00 137 MET A C 1
ATOM 1082 O O . MET A 1 137 ? 9.888 -0.007 -2.599 1.00 94.00 137 MET A O 1
ATOM 1086 N N . TYR A 1 138 ? 10.469 -0.916 -4.581 1.00 93.88 138 TYR A N 1
ATOM 1087 C CA . TYR A 1 138 ? 9.552 -2.044 -4.491 1.00 93.88 138 TYR A CA 1
ATOM 1088 C C . TYR A 1 138 ? 9.880 -2.956 -3.304 1.00 93.88 138 TYR A C 1
ATOM 1090 O O . TYR A 1 138 ? 9.004 -3.225 -2.483 1.00 93.88 138 TYR A O 1
ATOM 1098 N N . LEU A 1 139 ? 11.144 -3.361 -3.147 1.00 91.69 139 LEU A N 1
ATOM 1099 C CA . LEU A 1 139 ? 11.569 -4.238 -2.050 1.00 91.69 139 LEU A CA 1
ATOM 1100 C C . LEU A 1 139 ? 11.292 -3.620 -0.671 1.00 91.69 139 LEU A C 1
ATOM 1102 O O . LEU A 1 139 ? 10.825 -4.311 0.235 1.00 91.69 139 LEU A O 1
ATOM 1106 N N . ARG A 1 140 ? 11.504 -2.304 -0.511 1.00 90.00 140 ARG A N 1
ATOM 1107 C CA . ARG A 1 140 ? 11.156 -1.585 0.728 1.00 90.00 140 ARG A CA 1
ATOM 1108 C C . ARG A 1 140 ? 9.657 -1.610 1.020 1.00 90.00 140 ARG A C 1
ATOM 1110 O O . ARG A 1 140 ? 9.275 -1.720 2.182 1.00 90.00 140 ARG A O 1
ATOM 1117 N N . ARG A 1 141 ? 8.812 -1.506 -0.009 1.00 87.62 141 ARG A N 1
ATOM 1118 C CA . ARG A 1 141 ? 7.352 -1.566 0.146 1.00 87.62 141 ARG A CA 1
ATOM 1119 C C . ARG A 1 141 ? 6.877 -2.988 0.452 1.00 87.62 141 ARG A C 1
ATOM 1121 O O . ARG A 1 141 ? 6.075 -3.151 1.360 1.00 87.62 141 ARG A O 1
ATOM 1128 N N . SER A 1 142 ? 7.416 -3.990 -0.243 1.00 82.06 142 SER A N 1
ATOM 1129 C CA . SER A 1 142 ? 7.092 -5.409 -0.041 1.00 82.06 142 SER A CA 1
ATOM 1130 C C . SER A 1 142 ? 7.483 -5.904 1.358 1.00 82.06 142 SER A C 1
ATOM 1132 O O . SER A 1 142 ? 6.716 -6.623 1.990 1.00 82.06 142 SER A O 1
ATOM 1134 N N . SER A 1 143 ? 8.619 -5.446 1.900 1.00 76.50 143 SER A N 1
ATOM 1135 C CA . SER A 1 143 ? 9.051 -5.761 3.273 1.00 76.50 143 SER A CA 1
ATOM 1136 C C . SER A 1 143 ? 7.992 -5.433 4.337 1.00 76.50 143 SER A C 1
ATOM 1138 O O . SER A 1 143 ? 7.825 -6.188 5.289 1.00 76.50 143 SER A O 1
ATOM 1140 N N . ARG A 1 144 ? 7.220 -4.351 4.154 1.00 72.81 144 ARG A N 1
ATOM 1141 C CA . ARG A 1 144 ? 6.155 -3.958 5.091 1.00 72.81 144 ARG A CA 1
ATOM 1142 C C . ARG A 1 144 ? 4.980 -4.941 5.113 1.00 72.81 144 ARG A C 1
ATOM 1144 O O . ARG A 1 144 ? 4.341 -5.071 6.145 1.00 72.81 144 ARG A O 1
ATOM 1151 N N . THR A 1 145 ? 4.713 -5.614 3.999 1.00 70.12 145 THR A N 1
ATOM 1152 C CA . THR A 1 145 ? 3.628 -6.598 3.868 1.00 70.12 145 THR A CA 1
ATOM 1153 C C . THR A 1 145 ? 4.056 -7.984 4.358 1.00 70.12 145 THR A C 1
ATOM 1155 O O . THR A 1 145 ? 3.211 -8.771 4.749 1.00 70.12 145 THR A O 1
ATOM 1158 N N . LYS A 1 146 ? 5.364 -8.286 4.441 1.00 69.06 146 LYS A N 1
ATOM 1159 C CA . LYS A 1 146 ? 5.859 -9.584 4.954 1.00 69.06 146 LYS A CA 1
ATOM 1160 C C . LYS A 1 146 ? 5.498 -9.872 6.420 1.00 69.06 146 LYS A C 1
ATOM 1162 O O . LYS A 1 146 ? 5.656 -11.004 6.853 1.00 69.06 146 LYS A O 1
ATOM 1167 N N . SER A 1 147 ? 5.069 -8.872 7.193 1.00 75.12 147 SER A N 1
ATOM 1168 C CA . SER A 1 147 ? 4.569 -9.073 8.561 1.00 75.12 147 SER A CA 1
ATOM 1169 C C . SER A 1 147 ? 3.088 -9.454 8.625 1.00 75.12 147 SER A C 1
ATOM 1171 O O . SER A 1 147 ? 2.567 -9.659 9.717 1.00 75.12 147 SER A O 1
ATOM 1173 N N . GLU A 1 148 ? 2.393 -9.465 7.490 1.00 82.19 148 GLU A N 1
ATOM 1174 C CA . GLU A 1 148 ? 1.001 -9.893 7.407 1.00 82.19 148 GLU A CA 1
ATOM 1175 C C . GLU A 1 148 ? 0.957 -11.424 7.354 1.00 82.19 148 GLU A C 1
ATOM 1177 O O . GLU A 1 148 ? 1.742 -12.051 6.646 1.00 82.19 148 GLU A O 1
ATOM 1182 N N . VAL A 1 149 ? 0.053 -12.011 8.135 1.00 82.75 149 VAL A N 1
ATOM 1183 C CA . VAL A 1 149 ? -0.159 -13.461 8.233 1.00 82.75 149 VAL A CA 1
ATOM 1184 C C . VAL A 1 149 ? -1.538 -13.749 7.655 1.00 82.75 149 VAL A C 1
ATOM 1186 O O . VAL A 1 149 ? -2.472 -12.978 7.901 1.00 82.75 149 VAL A O 1
ATOM 1189 N N . SER A 1 150 ? -1.675 -14.817 6.868 1.00 85.44 150 SER A N 1
ATOM 1190 C CA . SER A 1 150 ? -2.988 -15.192 6.338 1.00 85.44 150 SER A CA 1
ATOM 1191 C C . SER A 1 150 ? -3.848 -15.799 7.444 1.00 85.44 150 SER A C 1
ATOM 1193 O O . SER A 1 150 ? -3.360 -16.575 8.263 1.00 85.44 150 SER A O 1
ATOM 1195 N N . PHE A 1 151 ? -5.147 -15.497 7.454 1.00 87.81 151 PHE A N 1
ATOM 1196 C CA . PHE A 1 151 ? -6.083 -16.184 8.351 1.00 87.81 151 PHE A CA 1
ATOM 1197 C C . PHE A 1 151 ? -6.240 -17.671 8.010 1.00 87.81 151 PHE A C 1
ATOM 1199 O O . PHE A 1 151 ? -6.560 -18.461 8.894 1.00 87.81 151 PHE A O 1
ATOM 1206 N N . ASP A 1 152 ? -5.963 -18.032 6.757 1.00 88.44 152 ASP A N 1
ATOM 1207 C CA . ASP A 1 152 ? -5.997 -19.404 6.248 1.00 88.44 152 ASP A CA 1
ATOM 1208 C C . ASP A 1 152 ? -4.647 -20.126 6.406 1.00 88.44 152 ASP A C 1
ATOM 1210 O O . ASP A 1 152 ? -4.469 -21.228 5.896 1.00 88.44 152 ASP A O 1
ATOM 1214 N N . GLU A 1 153 ? -3.656 -19.502 7.052 1.00 86.19 153 GLU A N 1
ATOM 1215 C CA . GLU A 1 153 ? -2.377 -20.158 7.319 1.00 86.19 153 GLU A CA 1
ATOM 1216 C C . GLU A 1 153 ? -2.529 -21.148 8.489 1.00 86.19 153 GLU A C 1
ATOM 1218 O O . GLU A 1 153 ? -3.024 -20.757 9.556 1.00 86.19 153 GLU A O 1
ATOM 1223 N N . PRO A 1 154 ? -2.119 -22.422 8.322 1.00 89.31 154 PRO A N 1
ATOM 1224 C CA . PRO A 1 154 ? -2.207 -23.406 9.389 1.00 89.31 154 PRO A CA 1
ATOM 1225 C C . PRO A 1 154 ? -1.194 -23.081 10.490 1.00 89.31 154 PRO A C 1
ATOM 1227 O O . PRO A 1 154 ? 0.012 -23.004 10.259 1.00 89.31 154 PRO A O 1
ATOM 1230 N N . LEU A 1 155 ? -1.681 -22.923 11.719 1.00 86.25 155 LEU A N 1
ATOM 1231 C CA . LEU A 1 155 ? -0.854 -22.746 12.913 1.00 86.25 155 LEU A CA 1
ATOM 1232 C C . LEU A 1 155 ? -0.276 -24.074 13.404 1.00 86.25 155 LEU A C 1
ATOM 1234 O O . LEU A 1 155 ? 0.840 -24.124 13.928 1.00 86.25 155 LEU A O 1
ATOM 1238 N N . ASN A 1 156 ? -1.055 -25.147 13.278 1.00 88.06 156 ASN A N 1
ATOM 1239 C CA . ASN A 1 156 ? -0.651 -26.495 13.644 1.00 88.06 156 ASN A CA 1
ATOM 1240 C C . ASN A 1 156 ? -1.331 -27.528 12.742 1.00 88.06 156 ASN A C 1
ATOM 1242 O O . ASN A 1 156 ? -2.404 -27.267 12.201 1.00 88.06 156 ASN A O 1
ATOM 1246 N N . ILE A 1 157 ? -0.696 -28.689 12.598 1.00 88.88 157 ILE A N 1
ATOM 1247 C CA . ILE A 1 157 ? -1.240 -29.833 11.873 1.00 88.88 157 ILE A CA 1
ATOM 1248 C C . ILE A 1 157 ? -1.180 -31.017 12.832 1.00 88.88 157 ILE A C 1
ATOM 1250 O O . ILE A 1 157 ? -0.092 -31.423 13.251 1.00 88.88 157 ILE A O 1
ATOM 1254 N N . ASP A 1 158 ? -2.345 -31.555 13.179 1.00 89.38 158 ASP A N 1
ATOM 1255 C CA . ASP A 1 158 ? -2.443 -32.733 14.036 1.00 89.38 158 ASP A CA 1
ATOM 1256 C C . ASP A 1 158 ? -1.874 -33.973 13.325 1.00 89.38 158 ASP A C 1
ATOM 1258 O O . ASP A 1 158 ? -1.741 -34.014 12.100 1.00 89.38 158 ASP A O 1
ATOM 1262 N N . TRP A 1 159 ? -1.594 -35.045 14.076 1.00 85.69 159 TRP A N 1
ATOM 1263 C CA . TRP A 1 159 ? -1.113 -36.311 13.496 1.00 85.69 159 TRP A CA 1
ATOM 1264 C C . TRP A 1 159 ? -2.079 -36.905 12.449 1.00 85.69 159 TRP A C 1
ATOM 1266 O O . TRP A 1 159 ? -1.657 -37.707 11.619 1.00 85.69 159 TRP A O 1
ATOM 1276 N N . ASP A 1 160 ? -3.362 -36.519 12.496 1.00 88.88 160 ASP A N 1
ATOM 1277 C CA . ASP A 1 160 ? -4.439 -36.997 11.617 1.00 88.88 160 ASP A CA 1
ATOM 1278 C C . ASP A 1 160 ? -4.554 -36.138 10.344 1.00 88.88 160 ASP A C 1
ATOM 1280 O O . ASP A 1 160 ? -5.386 -36.413 9.481 1.00 88.88 160 ASP A O 1
ATOM 1284 N N . GLY A 1 161 ? -3.714 -35.103 10.211 1.00 88.00 161 GLY A N 1
ATOM 1285 C CA . GLY A 1 161 ? -3.694 -34.198 9.063 1.00 88.00 161 GLY A CA 1
ATOM 1286 C C . GLY A 1 161 ? -4.745 -33.088 9.110 1.00 88.00 161 GLY A C 1
ATOM 1287 O O . GLY A 1 161 ? -4.938 -32.411 8.105 1.00 88.00 161 GLY A O 1
ATOM 1288 N N . ASN A 1 162 ? -5.421 -32.891 10.245 1.00 89.69 162 ASN A N 1
ATOM 1289 C CA . ASN A 1 162 ? -6.318 -31.753 10.429 1.00 89.69 162 ASN A CA 1
ATOM 1290 C C . ASN A 1 162 ? -5.499 -30.487 10.701 1.00 89.69 162 ASN A C 1
ATOM 1292 O O . ASN A 1 162 ? -4.613 -30.486 11.558 1.00 89.69 162 ASN A O 1
ATOM 1296 N N . GLU A 1 163 ? -5.807 -29.421 9.973 1.00 92.44 163 GLU A N 1
ATOM 1297 C CA . GLU A 1 163 ? -5.145 -28.125 10.087 1.00 92.44 163 GLU A CA 1
ATOM 1298 C C . GLU A 1 163 ? -5.923 -27.229 11.057 1.00 92.44 163 GLU A C 1
ATOM 1300 O O . GLU A 1 163 ? -7.129 -27.048 10.902 1.00 92.44 163 GLU A O 1
ATOM 1305 N N . LEU A 1 164 ? -5.236 -26.666 12.053 1.00 89.00 164 LEU A N 1
ATOM 1306 C CA . LEU A 1 164 ? -5.778 -25.610 12.907 1.00 89.00 164 LEU A CA 1
ATOM 1307 C C . LEU A 1 164 ? -5.406 -24.262 12.296 1.00 89.00 164 LEU A C 1
ATOM 1309 O O . LEU A 1 164 ? -4.227 -23.896 12.296 1.00 89.00 164 LEU A O 1
ATOM 1313 N N . LEU A 1 165 ? -6.388 -23.523 11.789 1.00 91.00 165 LEU A N 1
ATOM 1314 C CA . LEU A 1 165 ? -6.148 -22.237 11.143 1.00 91.00 165 LEU A CA 1
ATOM 1315 C C . LEU A 1 165 ? -6.099 -21.102 12.167 1.00 91.00 165 LEU A C 1
ATOM 1317 O O . LEU A 1 165 ? -6.629 -21.193 13.277 1.00 91.00 165 LEU A O 1
ATOM 1321 N N . LEU A 1 166 ? -5.485 -19.984 11.780 1.00 86.62 166 LEU A N 1
ATOM 1322 C CA . LEU A 1 166 ? -5.523 -18.772 12.596 1.00 86.62 166 LEU A CA 1
ATOM 1323 C C . LEU A 1 166 ? -6.961 -18.252 12.763 1.00 86.62 166 LEU A C 1
ATOM 1325 O O . LEU A 1 166 ? -7.325 -17.803 13.850 1.00 86.62 166 LEU A O 1
ATOM 1329 N N . SER A 1 167 ? -7.786 -18.351 11.718 1.00 88.25 167 SER A N 1
ATOM 1330 C CA . SER A 1 167 ? -9.209 -17.983 11.747 1.00 88.25 167 SER A CA 1
ATOM 1331 C C . SER A 1 167 ? -10.019 -18.737 12.806 1.00 88.25 167 SER A C 1
ATOM 1333 O O . SER A 1 167 ? -10.921 -18.146 13.395 1.00 88.25 167 SER A O 1
ATOM 1335 N N . ASP A 1 168 ? -9.672 -19.991 13.101 1.00 85.62 168 ASP A N 1
ATOM 1336 C CA . ASP A 1 168 ? -10.386 -20.817 14.083 1.00 85.62 168 ASP A CA 1
ATOM 1337 C C . ASP A 1 168 ? -10.152 -20.353 15.528 1.00 85.62 168 ASP A C 1
ATOM 1339 O O . ASP A 1 168 ? -10.993 -20.554 16.406 1.00 85.62 168 ASP A O 1
ATOM 1343 N N . ILE A 1 169 ? -9.007 -19.717 15.790 1.00 84.56 169 ILE A N 1
ATOM 1344 C CA . ILE A 1 169 ? -8.637 -19.211 17.121 1.00 84.56 169 ILE A CA 1
ATOM 1345 C C . ILE A 1 169 ? -9.161 -17.790 17.342 1.00 84.56 169 ILE A C 1
ATOM 1347 O O . ILE A 1 169 ? -9.406 -17.376 18.480 1.00 84.56 169 ILE A O 1
ATOM 1351 N N . LEU A 1 170 ? -9.322 -17.019 16.268 1.00 82.56 170 LEU A N 1
ATOM 1352 C CA . LEU A 1 170 ? -9.751 -15.629 16.344 1.00 82.56 170 LEU A CA 1
ATOM 1353 C C . LEU A 1 170 ? -11.249 -15.527 16.660 1.00 82.56 170 LEU A C 1
ATOM 1355 O O . LEU A 1 170 ? -12.102 -15.426 15.783 1.00 82.56 170 LEU A O 1
ATOM 1359 N N . GLY A 1 171 ? -11.558 -15.526 17.954 1.00 74.19 171 GLY A N 1
ATOM 1360 C CA . GLY A 1 171 ? -12.888 -15.245 18.484 1.00 74.19 171 GLY A CA 1
ATOM 1361 C C . GLY A 1 171 ? -13.212 -13.750 18.559 1.00 74.19 171 GLY A C 1
ATOM 1362 O O . GLY A 1 171 ? -12.362 -12.880 18.378 1.00 74.19 171 GLY A O 1
ATOM 1363 N N . THR A 1 172 ? -14.473 -13.445 18.859 1.00 74.25 172 THR A N 1
ATOM 1364 C CA . THR A 1 172 ? -14.901 -12.091 19.238 1.00 74.25 172 THR A CA 1
ATOM 1365 C C . THR A 1 172 ? -14.710 -11.886 20.744 1.00 74.25 172 THR A C 1
ATOM 1367 O O . THR A 1 172 ? -14.669 -12.862 21.492 1.00 74.25 172 THR A O 1
ATOM 1370 N N . ASP A 1 173 ? -14.603 -10.637 21.203 1.00 73.31 173 ASP A N 1
ATOM 1371 C CA . ASP A 1 173 ? -14.484 -10.336 22.633 1.00 73.31 173 ASP A CA 1
ATOM 1372 C C . ASP A 1 173 ? -15.602 -11.025 23.437 1.00 73.31 173 ASP A C 1
ATOM 1374 O O . ASP A 1 173 ? -16.791 -10.874 23.138 1.00 73.31 173 ASP A O 1
ATOM 1378 N N . ASN A 1 174 ? -15.213 -11.772 24.478 1.00 65.25 174 ASN A N 1
ATOM 1379 C CA . ASN A 1 174 ? -16.126 -12.583 25.298 1.00 65.25 174 ASN A CA 1
ATOM 1380 C C . ASN A 1 174 ? -17.263 -11.761 25.936 1.00 65.25 174 ASN A C 1
ATOM 1382 O O . ASN A 1 174 ? -18.318 -12.301 26.271 1.00 65.25 174 ASN A O 1
ATOM 1386 N N . ASP A 1 175 ? -17.065 -10.451 26.081 1.00 65.44 175 ASP A N 1
ATOM 1387 C CA . ASP A 1 175 ? -17.941 -9.581 26.857 1.00 65.44 175 ASP A CA 1
ATOM 1388 C C . ASP A 1 175 ? -19.092 -8.975 26.048 1.00 65.44 175 ASP A C 1
ATOM 1390 O O . ASP A 1 175 ? -19.944 -8.312 26.629 1.00 65.44 175 ASP A O 1
ATOM 1394 N N . ILE A 1 176 ? -19.193 -9.200 24.732 1.00 66.62 176 ILE A N 1
ATOM 1395 C CA . ILE A 1 176 ? -20.248 -8.565 23.914 1.00 66.62 176 ILE A CA 1
ATOM 1396 C C . ILE A 1 176 ? -21.645 -8.929 24.428 1.00 66.62 176 ILE A C 1
ATOM 1398 O O . ILE A 1 176 ? -22.500 -8.060 24.586 1.00 66.62 176 ILE A O 1
ATOM 1402 N N . VAL A 1 177 ? -21.874 -10.199 24.763 1.00 68.94 177 VAL A N 1
ATOM 1403 C CA . VAL A 1 177 ? -23.178 -10.652 25.268 1.00 68.94 177 VAL A CA 1
ATOM 1404 C C . VAL A 1 177 ? -23.424 -10.157 26.697 1.00 68.94 177 VAL A C 1
ATOM 1406 O O . VAL A 1 177 ? -24.521 -9.689 27.006 1.00 68.94 177 VAL A O 1
ATOM 1409 N N . TYR A 1 178 ? -22.408 -10.213 27.564 1.00 73.44 178 TYR A N 1
ATOM 1410 C CA . TYR A 1 178 ? -22.527 -9.782 28.959 1.00 73.44 178 TYR A CA 1
ATOM 1411 C C . TYR A 1 178 ? -22.738 -8.269 29.086 1.00 73.44 178 TYR A C 1
ATOM 1413 O O . TYR A 1 178 ? -23.603 -7.845 29.852 1.00 73.44 178 TYR A O 1
ATOM 1421 N N . ASN A 1 179 ? -22.039 -7.468 28.279 1.00 74.75 179 ASN A N 1
ATOM 1422 C CA . ASN A 1 179 ? -22.153 -6.011 28.270 1.00 74.75 179 ASN A CA 1
ATOM 1423 C C . ASN A 1 179 ? -23.575 -5.559 27.932 1.00 74.75 179 ASN A C 1
ATOM 1425 O O . ASN A 1 179 ? -24.111 -4.668 28.585 1.00 74.75 179 ASN A O 1
ATOM 1429 N N . HIS A 1 180 ? -24.231 -6.197 26.959 1.00 74.62 180 HIS A N 1
ATOM 1430 C CA . HIS A 1 180 ? -25.605 -5.842 26.601 1.00 74.62 180 HIS A CA 1
ATOM 1431 C C . HIS A 1 180 ? -26.597 -6.106 27.741 1.00 74.62 180 HIS A C 1
ATOM 1433 O O . HIS A 1 180 ? -27.456 -5.264 28.016 1.00 74.62 180 HIS A O 1
ATOM 1439 N N . ILE A 1 181 ? -26.450 -7.239 28.433 1.00 80.56 181 ILE A N 1
ATOM 1440 C CA . ILE A 1 181 ? -27.298 -7.596 29.577 1.00 80.56 181 ILE A CA 1
ATOM 1441 C C . ILE A 1 181 ? -27.031 -6.645 30.751 1.00 80.56 181 ILE A C 1
ATOM 1443 O O . ILE A 1 181 ? -27.972 -6.127 31.356 1.00 80.56 181 ILE A O 1
ATOM 1447 N N . GLU A 1 182 ? -25.764 -6.363 31.060 1.00 83.19 182 GLU A N 1
ATOM 1448 C CA . GLU A 1 182 ? -25.390 -5.452 32.143 1.00 83.19 182 GLU A CA 1
ATOM 1449 C C . GLU A 1 182 ? -25.884 -4.020 31.880 1.00 83.19 182 GLU A C 1
ATOM 1451 O O . GLU A 1 182 ? -26.443 -3.375 32.771 1.00 83.19 182 GLU A O 1
ATOM 1456 N N . GLU A 1 183 ? -25.760 -3.522 30.647 1.00 85.44 183 GLU A N 1
ATOM 1457 C CA . GLU A 1 183 ? -26.297 -2.220 30.250 1.00 85.44 183 GLU A CA 1
ATOM 1458 C C . GLU A 1 183 ? -27.820 -2.139 30.398 1.00 85.44 183 GLU A C 1
ATOM 1460 O O . GLU A 1 183 ? -28.351 -1.098 30.799 1.00 85.44 183 GLU A O 1
ATOM 1465 N N . GLU A 1 184 ? -28.546 -3.202 30.047 1.00 86.75 184 GLU A N 1
ATOM 1466 C CA . GLU A 1 184 ? -29.999 -3.255 30.201 1.00 86.75 184 GLU A CA 1
ATOM 1467 C C . GLU A 1 184 ? -30.400 -3.216 31.682 1.00 86.75 184 GLU A C 1
ATOM 1469 O O . GLU A 1 184 ? -31.250 -2.410 32.079 1.00 86.75 184 GLU A O 1
ATOM 1474 N N . VAL A 1 185 ? -29.728 -4.007 32.523 1.00 88.19 185 VAL A N 1
ATOM 1475 C CA . VAL A 1 185 ? -29.923 -3.993 33.980 1.00 88.19 185 VAL A CA 1
ATOM 1476 C C . VAL A 1 185 ? -29.618 -2.606 34.555 1.00 88.19 185 VAL A C 1
ATOM 1478 O O . VAL A 1 185 ? -30.438 -2.045 35.289 1.00 88.19 185 VAL A O 1
ATOM 1481 N N . ASN A 1 186 ? -28.497 -1.993 34.168 1.00 88.19 186 ASN A N 1
ATOM 1482 C CA . ASN A 1 186 ? -28.104 -0.657 34.614 1.00 88.19 186 ASN A CA 1
ATOM 1483 C C . ASN A 1 186 ? -29.106 0.426 34.179 1.00 88.19 186 ASN A C 1
ATOM 1485 O O . ASN A 1 186 ? -29.471 1.291 34.986 1.00 88.19 186 ASN A O 1
ATOM 1489 N N . ARG A 1 187 ? -29.616 0.365 32.940 1.00 88.31 187 ARG A N 1
ATOM 1490 C CA . ARG A 1 187 ? -30.681 1.262 32.455 1.00 88.31 187 ARG A CA 1
ATOM 1491 C C . ARG A 1 187 ? -31.953 1.117 33.284 1.00 88.31 187 ARG A C 1
ATOM 1493 O O . ARG A 1 187 ? -32.524 2.126 33.704 1.00 88.31 187 ARG A O 1
ATOM 1500 N N . ASN A 1 188 ? -32.369 -0.112 33.575 1.00 89.62 188 ASN A N 1
ATOM 1501 C CA . ASN A 1 188 ? -33.562 -0.384 34.375 1.00 89.62 188 ASN A CA 1
ATOM 1502 C C . ASN A 1 188 ? -33.431 0.150 35.812 1.00 89.62 188 ASN A C 1
ATOM 1504 O O . ASN A 1 188 ? -34.345 0.818 36.313 1.00 89.62 188 ASN A O 1
ATOM 1508 N N . LEU A 1 189 ? -32.275 -0.058 36.451 1.00 90.75 189 LEU A N 1
ATOM 1509 C CA . LEU A 1 189 ? -31.969 0.486 37.778 1.00 90.75 189 LEU A CA 1
ATOM 1510 C C . LEU A 1 189 ? -31.997 2.021 37.787 1.00 90.75 189 LEU A C 1
ATOM 1512 O O . LEU A 1 189 ? -32.600 2.629 38.679 1.00 90.75 189 LEU A O 1
ATOM 1516 N N . LEU A 1 190 ? -31.402 2.659 36.774 1.00 89.38 190 LEU A N 1
ATOM 1517 C CA . LEU A 1 190 ? -31.407 4.114 36.633 1.00 89.38 190 LEU A CA 1
ATOM 1518 C C . LEU A 1 190 ? -32.830 4.660 36.458 1.00 89.38 190 LEU A C 1
ATOM 1520 O O . LEU A 1 190 ? -33.206 5.613 37.143 1.00 89.38 190 LEU A O 1
ATOM 1524 N N . VAL A 1 191 ? -33.648 4.045 35.598 1.00 89.56 191 VAL A N 1
ATOM 1525 C CA . VAL A 1 191 ? -35.050 4.443 35.386 1.00 89.56 191 VAL A CA 1
ATOM 1526 C C . VAL A 1 191 ? -35.849 4.342 36.683 1.00 89.56 191 VAL A C 1
ATOM 1528 O O . VAL A 1 191 ? -36.619 5.251 37.006 1.00 89.56 191 VAL A O 1
ATOM 1531 N N . TYR A 1 192 ? -35.660 3.275 37.462 1.00 90.38 192 TYR A N 1
ATOM 1532 C CA . TYR A 1 192 ? -36.330 3.141 38.752 1.00 90.38 192 TYR A CA 1
ATOM 1533 C C . TYR A 1 192 ? -35.880 4.220 39.749 1.00 90.38 192 TYR A C 1
ATOM 1535 O O . TYR A 1 192 ? -36.720 4.839 40.408 1.00 90.38 192 TYR A O 1
ATOM 1543 N N . ALA A 1 193 ? -34.578 4.502 39.834 1.00 91.31 193 ALA A N 1
ATOM 1544 C CA . ALA A 1 193 ? -34.048 5.543 40.712 1.00 91.31 193 ALA A CA 1
ATOM 1545 C C . ALA A 1 193 ? -34.550 6.947 40.320 1.00 91.31 193 ALA A C 1
ATOM 1547 O O . ALA A 1 193 ? -34.925 7.738 41.190 1.00 91.31 193 ALA A O 1
ATOM 1548 N N . LEU A 1 194 ? -34.645 7.242 39.018 1.00 91.00 194 LEU A N 1
ATOM 1549 C CA . LEU A 1 194 ? -35.191 8.502 38.500 1.00 91.00 194 LEU A CA 1
ATOM 1550 C C . LEU A 1 194 ? -36.666 8.703 38.876 1.00 91.00 194 LEU A C 1
ATOM 1552 O O . LEU A 1 194 ? -37.066 9.834 39.148 1.00 91.00 194 LEU A O 1
ATOM 1556 N N . LYS A 1 195 ? -37.469 7.631 38.972 1.00 90.25 195 LYS A N 1
ATOM 1557 C CA . LYS A 1 195 ? -38.874 7.709 39.432 1.00 90.25 195 LYS A CA 1
ATOM 1558 C C . LYS A 1 195 ? -39.016 8.177 40.887 1.00 90.25 195 LYS A C 1
ATOM 1560 O O . LYS A 1 195 ? -40.102 8.589 41.281 1.00 90.25 195 LYS A O 1
ATOM 1565 N N . LYS A 1 196 ? -37.954 8.108 41.701 1.00 90.25 196 LYS A N 1
ATOM 1566 C CA . LYS A 1 196 ? -37.950 8.572 43.103 1.00 90.25 196 LYS A CA 1
ATOM 1567 C C . LYS A 1 196 ? -37.560 10.046 43.254 1.00 90.25 196 LYS A C 1
ATOM 1569 O O . LYS A 1 196 ? -37.630 10.582 44.365 1.00 90.25 196 LYS A O 1
ATOM 1574 N N . LEU A 1 197 ? -37.117 10.691 42.175 1.00 91.62 197 LEU A N 1
ATOM 1575 C CA . LEU A 1 197 ? -36.823 12.119 42.161 1.00 91.62 197 LEU A CA 1
ATOM 1576 C C . LEU A 1 197 ? -38.109 12.939 42.060 1.00 91.62 197 LEU A C 1
ATOM 1578 O O . LEU A 1 197 ? -39.109 12.501 41.496 1.00 91.62 197 LEU A O 1
ATOM 1582 N N . SER A 1 198 ? -38.074 14.160 42.587 1.00 93.06 198 SER A N 1
ATOM 1583 C CA . SER A 1 198 ? -39.139 15.131 42.326 1.00 93.06 198 SER A CA 1
ATOM 1584 C C . SER A 1 198 ? -39.139 15.563 40.855 1.00 93.06 198 SER A C 1
ATOM 1586 O O . SER A 1 198 ? -38.101 15.531 40.194 1.00 93.06 198 SER A O 1
ATOM 1588 N N . ASN A 1 199 ? -40.279 16.049 40.350 1.00 90.75 199 ASN A N 1
ATOM 1589 C CA . ASN A 1 199 ? -40.405 16.504 38.956 1.00 90.75 199 ASN A CA 1
ATOM 1590 C C . ASN A 1 199 ? -39.328 17.532 38.571 1.00 90.75 199 ASN A C 1
ATOM 1592 O O . ASN A 1 199 ? -38.754 17.456 37.489 1.00 90.75 199 ASN A O 1
ATOM 1596 N N . ARG A 1 200 ? -38.997 18.453 39.486 1.00 90.25 200 ARG A N 1
ATOM 1597 C CA . ARG A 1 200 ? -37.971 19.478 39.259 1.00 90.25 200 ARG A CA 1
ATOM 1598 C C . ARG A 1 200 ? -36.558 18.892 39.214 1.00 90.25 200 ARG A C 1
ATOM 1600 O O . ARG A 1 200 ? -35.767 19.290 38.368 1.00 90.25 200 ARG A O 1
ATOM 1607 N N . GLU A 1 201 ? -36.234 17.944 40.093 1.00 92.94 201 GLU A N 1
ATOM 1608 C CA . GLU A 1 201 ? -34.942 17.237 40.074 1.00 92.94 201 GLU A CA 1
ATOM 1609 C C . GLU A 1 201 ? -34.798 16.378 38.810 1.00 92.94 201 GLU A C 1
ATOM 1611 O O . GLU A 1 201 ? -33.743 16.390 38.177 1.00 92.94 201 GLU A O 1
ATOM 1616 N N . LYS A 1 202 ? -35.871 15.686 38.410 1.00 92.44 202 LYS A N 1
ATOM 1617 C CA . LYS A 1 202 ? -35.912 14.865 37.199 1.00 92.44 202 LYS A CA 1
ATOM 1618 C C . LYS A 1 202 ? -35.671 15.709 35.948 1.00 92.44 202 LYS A C 1
ATOM 1620 O O . LYS A 1 202 ? -34.805 15.365 35.155 1.00 92.44 202 LYS A O 1
ATOM 1625 N N . GLN A 1 203 ? -36.343 16.854 35.832 1.00 91.69 203 GLN A N 1
ATOM 1626 C CA . GLN A 1 203 ? -36.173 17.780 34.711 1.00 91.69 203 GLN A CA 1
ATOM 1627 C C . GLN A 1 203 ? -34.731 18.310 34.605 1.00 91.69 203 GLN A C 1
ATOM 1629 O O . GLN A 1 203 ? -34.193 18.433 33.506 1.00 91.69 203 GLN A O 1
ATOM 1634 N N . ILE A 1 204 ? -34.074 18.589 35.739 1.00 93.19 204 ILE A N 1
ATOM 1635 C CA . ILE A 1 204 ? -32.656 18.984 35.756 1.00 93.19 204 ILE A CA 1
ATOM 1636 C C . ILE A 1 204 ? -31.781 17.845 35.213 1.00 93.19 204 ILE A C 1
ATOM 1638 O O . ILE A 1 204 ? -30.917 18.104 34.382 1.00 93.19 204 ILE A O 1
ATOM 1642 N N . MET A 1 205 ? -32.001 16.596 35.638 1.00 93.69 205 MET A N 1
ATOM 1643 C CA . MET A 1 205 ? -31.222 15.442 35.157 1.00 93.69 205 MET A CA 1
ATOM 1644 C C . MET A 1 205 ? -31.480 15.128 33.679 1.00 93.69 205 MET A C 1
ATOM 1646 O O . MET A 1 205 ? -30.528 14.889 32.942 1.00 93.69 205 MET A O 1
ATOM 1650 N N . GLU A 1 206 ? -32.735 15.194 33.229 1.00 92.62 206 GLU A N 1
ATOM 1651 C CA . GLU A 1 206 ? -33.114 14.991 31.825 1.00 92.62 206 GLU A CA 1
ATOM 1652 C C . GLU A 1 206 ? -32.422 16.001 30.899 1.00 92.62 206 GLU A C 1
ATOM 1654 O O . GLU A 1 206 ? -31.943 15.615 29.837 1.00 92.62 206 GLU A O 1
ATOM 1659 N N . MET A 1 207 ? -32.311 17.269 31.314 1.00 93.00 207 MET A N 1
ATOM 1660 C CA . MET A 1 207 ? -31.608 18.304 30.546 1.00 93.00 207 MET A CA 1
ATOM 1661 C C . MET A 1 207 ? -30.080 18.203 30.649 1.00 93.00 207 MET A C 1
ATOM 1663 O O . MET A 1 207 ? -29.391 18.395 29.652 1.00 93.00 207 MET A O 1
ATOM 1667 N N . ARG A 1 208 ? -29.527 17.917 31.837 1.00 94.31 208 ARG A N 1
ATOM 1668 C CA . ARG A 1 208 ? -28.067 17.848 32.040 1.00 94.31 208 ARG A CA 1
ATOM 1669 C C . ARG A 1 208 ? -27.430 16.687 31.284 1.00 94.31 208 ARG A C 1
ATOM 1671 O O . ARG A 1 208 ? -26.377 16.887 30.698 1.00 94.31 208 ARG A O 1
ATOM 1678 N N . PHE A 1 209 ? -28.081 15.526 31.289 1.00 93.62 209 PHE A N 1
ATOM 1679 C CA . PHE A 1 209 ? -27.552 14.281 30.719 1.00 93.62 209 PHE A CA 1
ATOM 1680 C C . PHE A 1 209 ? -28.284 13.838 29.447 1.00 93.62 209 PHE A C 1
ATOM 1682 O O . PHE A 1 209 ? -28.095 12.719 28.988 1.00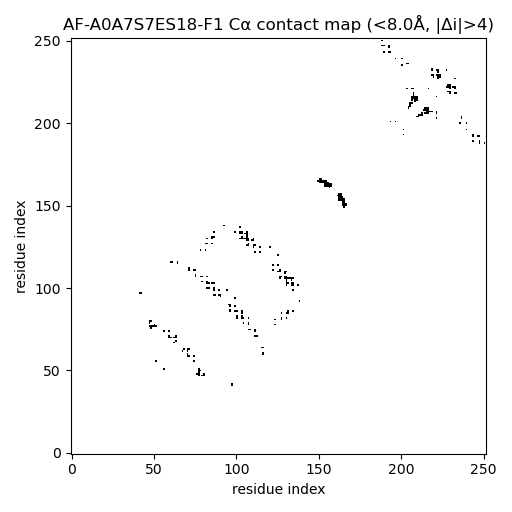 93.62 209 PHE A O 1
ATOM 1689 N N . GLY A 1 210 ? -29.171 14.675 28.897 1.00 91.44 210 GLY A N 1
ATOM 1690 C CA . GLY A 1 210 ? -29.852 14.385 27.635 1.00 91.44 210 GLY A CA 1
ATOM 1691 C C . GLY A 1 210 ? -30.712 13.116 27.653 1.00 91.44 210 GLY A C 1
ATOM 1692 O O . GLY A 1 210 ? -30.900 12.506 26.608 1.00 91.44 210 GLY A O 1
ATOM 1693 N N . LEU A 1 211 ? -31.260 12.717 28.807 1.00 88.50 211 LEU A N 1
ATOM 1694 C CA . LEU A 1 211 ? -31.905 11.403 29.002 1.00 88.50 211 LEU A CA 1
ATOM 1695 C C . LEU A 1 211 ? -33.153 11.159 28.129 1.00 88.50 211 LEU A C 1
ATOM 1697 O O . LEU A 1 211 ? -33.624 10.030 28.042 1.00 88.50 211 LEU A O 1
ATOM 1701 N N . ILE A 1 212 ? -33.712 12.211 27.522 1.00 84.25 212 ILE A N 1
ATOM 1702 C CA . ILE A 1 212 ? -34.869 12.140 26.612 1.00 84.25 212 ILE A CA 1
ATOM 1703 C C . ILE A 1 212 ? -34.500 12.668 25.225 1.00 84.25 212 ILE A C 1
ATOM 1705 O O . ILE A 1 212 ? -34.788 12.030 24.219 1.00 84.25 212 ILE A O 1
ATOM 1709 N N . SER A 1 213 ? -33.886 13.851 25.160 1.00 84.75 213 SER A N 1
ATOM 1710 C CA . SER A 1 213 ? -33.585 14.541 23.900 1.00 84.75 213 SER A CA 1
ATOM 1711 C C . SER A 1 213 ? -32.289 14.079 23.229 1.00 84.75 213 SER A C 1
ATOM 1713 O O . SER A 1 213 ? -32.003 14.531 22.124 1.00 84.75 213 SER A O 1
ATOM 1715 N N . GLY A 1 214 ? -31.461 13.280 23.911 1.00 88.75 214 GLY A N 1
ATOM 1716 C CA . GLY A 1 214 ? -30.107 12.922 23.476 1.00 88.75 214 GLY A CA 1
ATOM 1717 C C . GLY A 1 214 ? -29.107 14.084 23.504 1.00 88.75 214 GLY A C 1
ATOM 1718 O O . GLY A 1 214 ? -27.946 13.901 23.154 1.00 88.75 214 GLY A O 1
ATOM 1719 N N . ARG A 1 215 ? -29.535 15.288 23.911 1.00 92.44 215 ARG A N 1
ATOM 1720 C CA . ARG A 1 215 ? -28.695 16.489 23.947 1.00 92.44 215 ARG A CA 1
ATOM 1721 C C . ARG A 1 215 ? -28.442 16.926 25.380 1.00 92.44 215 ARG A C 1
ATOM 1723 O O . ARG A 1 215 ? -29.366 17.354 26.071 1.00 92.44 215 ARG A O 1
ATOM 1730 N N . GLU A 1 216 ? -27.180 16.871 25.776 1.00 95.69 216 GLU A N 1
ATOM 1731 C CA . GLU A 1 216 ? -26.703 17.387 27.053 1.00 95.69 216 GLU A CA 1
ATOM 1732 C C . GLU A 1 216 ? -26.680 18.920 27.056 1.00 95.69 216 GLU A C 1
ATOM 1734 O O . GLU A 1 216 ? -26.365 19.566 26.054 1.00 95.69 216 GLU A O 1
ATOM 1739 N N . MET A 1 217 ? -27.013 19.507 28.202 1.00 95.31 217 MET A N 1
ATOM 1740 C CA . MET A 1 217 ? -26.920 20.944 28.453 1.00 95.31 217 MET A CA 1
ATOM 1741 C C . MET A 1 217 ? -25.938 21.193 29.588 1.00 95.31 217 MET A C 1
ATOM 1743 O O . MET A 1 217 ? -25.969 20.490 30.595 1.00 95.31 217 MET A O 1
ATOM 1747 N N . THR A 1 218 ? -25.115 22.232 29.489 1.00 96.75 218 THR A N 1
ATOM 1748 C CA . THR A 1 218 ? -24.203 22.684 30.549 1.00 96.75 218 THR A CA 1
ATOM 1749 C C . THR A 1 218 ? -24.963 23.171 31.792 1.00 96.75 218 THR A C 1
ATOM 1751 O O . THR A 1 218 ? -26.134 23.544 31.731 1.00 96.75 218 THR A O 1
ATOM 1754 N N . GLN A 1 219 ? -24.299 23.216 32.955 1.00 95.75 219 GLN A N 1
ATOM 1755 C CA . GLN A 1 219 ? -24.921 23.719 34.191 1.00 95.75 219 GLN A CA 1
ATOM 1756 C C . GLN A 1 219 ? -25.422 25.157 34.039 1.00 95.75 219 GLN A C 1
ATOM 1758 O O . GLN A 1 219 ? -26.433 25.508 34.639 1.00 95.75 219 GLN A O 1
ATOM 1763 N N . LYS A 1 220 ? -24.716 25.969 33.242 1.00 96.00 220 LYS A N 1
ATOM 1764 C CA . LYS A 1 220 ? -25.097 27.346 32.930 1.00 96.00 220 LYS A CA 1
ATOM 1765 C C . LYS A 1 220 ? -26.365 27.385 32.078 1.00 96.00 220 LYS A C 1
ATOM 1767 O O . LYS A 1 220 ? -27.322 28.027 32.476 1.00 96.00 220 LYS A O 1
ATOM 1772 N N . GLU A 1 221 ? -26.430 26.613 30.996 1.00 95.88 221 GLU A N 1
ATOM 1773 C CA . GLU A 1 221 ? -27.623 26.567 30.138 1.00 95.88 221 GLU A CA 1
ATOM 1774 C C . GLU A 1 221 ? -28.861 26.044 30.883 1.00 95.88 221 GLU A C 1
ATOM 1776 O O . GLU A 1 221 ? -29.969 26.546 30.694 1.00 95.88 221 GLU A O 1
ATOM 1781 N N . VAL A 1 222 ? -28.691 25.051 31.763 1.00 95.50 222 VAL A N 1
ATOM 1782 C CA . VAL A 1 222 ? -29.786 24.560 32.614 1.00 95.50 222 VAL A CA 1
ATOM 1783 C C . VAL A 1 222 ? -30.198 25.612 33.644 1.00 95.50 222 VAL A C 1
ATOM 1785 O O . VAL A 1 222 ? -31.388 25.774 33.901 1.00 95.50 222 VAL A O 1
ATOM 1788 N N . ALA A 1 223 ? -29.243 26.340 34.221 1.00 95.50 223 ALA A N 1
ATOM 1789 C CA . ALA A 1 223 ? -29.502 27.426 35.162 1.00 95.50 223 ALA A CA 1
ATOM 1790 C C . ALA A 1 223 ? -30.297 28.568 34.512 1.00 95.50 223 ALA A C 1
ATOM 1792 O O . ALA A 1 223 ? -31.332 28.965 35.051 1.00 95.50 223 ALA A O 1
ATOM 1793 N N . ASP A 1 224 ? -29.873 28.994 33.320 1.00 95.69 224 ASP A N 1
ATOM 1794 C CA . ASP A 1 224 ? -30.530 30.026 32.516 1.00 95.69 224 ASP A CA 1
ATOM 1795 C C . ASP A 1 224 ? -31.971 29.611 32.174 1.00 95.69 224 ASP A C 1
ATOM 1797 O O . ASP A 1 224 ? -32.912 30.382 32.360 1.00 95.69 224 ASP A O 1
ATOM 1801 N N . LYS A 1 225 ? -32.178 28.349 31.774 1.00 93.38 225 LYS A N 1
ATOM 1802 C CA . LYS A 1 225 ? -33.507 27.807 31.446 1.00 93.38 225 LYS A CA 1
ATOM 1803 C C . LYS A 1 225 ? -34.421 27.624 32.664 1.00 93.38 225 LYS A C 1
ATOM 1805 O O . LYS A 1 225 ? -35.638 27.718 32.533 1.00 93.38 225 LYS A O 1
ATOM 1810 N N . MET A 1 226 ? -33.854 27.351 33.839 1.00 90.94 226 MET A N 1
ATOM 1811 C CA . MET A 1 226 ? -34.598 27.125 35.088 1.00 90.94 226 MET A CA 1
ATOM 1812 C C . MET A 1 226 ? -34.756 28.393 35.943 1.00 90.94 226 MET A C 1
ATOM 1814 O O . MET A 1 226 ? -35.344 28.315 37.027 1.00 90.94 226 MET A O 1
ATOM 1818 N N . GLY A 1 227 ? -34.221 29.534 35.493 1.00 92.62 227 GLY A N 1
ATOM 1819 C CA . GLY A 1 227 ? -34.293 30.817 36.196 1.00 92.62 227 GLY A CA 1
ATOM 1820 C C . GLY A 1 227 ? -33.601 30.812 37.563 1.00 92.62 227 GLY A C 1
ATOM 1821 O O . GLY A 1 227 ? -34.083 31.442 38.502 1.00 92.62 227 GLY A O 1
ATOM 1822 N N . ILE A 1 228 ? -32.512 30.052 37.715 1.00 93.38 228 ILE A N 1
ATOM 1823 C CA . ILE A 1 228 ? -31.759 29.914 38.974 1.00 93.38 228 ILE A CA 1
ATOM 1824 C C . ILE A 1 228 ? -30.259 30.048 38.725 1.00 93.38 228 ILE A C 1
ATOM 1826 O O . ILE A 1 228 ? -29.811 30.007 37.590 1.00 93.38 228 ILE A O 1
ATOM 1830 N N . SER A 1 229 ? -29.453 30.212 39.777 1.00 95.81 229 SER A N 1
ATOM 1831 C CA . SER A 1 229 ? -28.005 30.366 39.604 1.00 95.81 229 SER A CA 1
ATOM 1832 C C . SER A 1 229 ? -27.315 29.051 39.221 1.00 95.81 229 SER A C 1
ATOM 1834 O O . SER A 1 229 ? -27.668 27.971 39.706 1.00 95.81 229 SER A O 1
ATOM 1836 N N . GLN A 1 230 ? -26.254 29.143 38.413 1.00 95.69 230 GLN A N 1
ATOM 1837 C CA . GLN A 1 230 ? -25.421 27.989 38.047 1.00 95.69 230 GLN A CA 1
ATOM 1838 C C . GLN A 1 230 ? -24.815 27.298 39.281 1.00 95.69 230 GLN A C 1
ATOM 1840 O O . GLN A 1 230 ? -24.808 26.069 39.359 1.00 95.69 230 GLN A O 1
ATOM 1845 N N . SER A 1 231 ? -24.399 28.066 40.296 1.00 96.25 231 SER A N 1
ATOM 1846 C CA . SER A 1 231 ? -23.921 27.511 41.572 1.00 96.25 231 SER A CA 1
ATOM 1847 C C . SER A 1 231 ? -24.994 26.671 42.278 1.00 96.25 231 SER A C 1
ATOM 1849 O O . SER A 1 231 ? -24.679 25.652 42.893 1.00 96.25 231 SER A O 1
ATOM 1851 N N . TYR A 1 232 ? -26.268 27.067 42.188 1.00 93.62 232 TYR A N 1
ATOM 1852 C CA . TYR A 1 232 ? -27.369 26.314 42.781 1.00 93.62 232 TYR A CA 1
ATOM 1853 C C . TYR A 1 232 ? -27.662 25.018 42.010 1.00 93.62 232 TYR A C 1
ATOM 1855 O O . TYR A 1 232 ? -27.824 23.973 42.643 1.00 93.62 232 TYR A O 1
ATOM 1863 N N . ILE A 1 233 ? -27.619 25.045 40.670 1.00 96.19 233 ILE A N 1
ATOM 1864 C CA . ILE A 1 233 ? -27.686 23.830 39.835 1.00 96.19 233 ILE A CA 1
ATOM 1865 C C . ILE A 1 233 ? -26.565 22.852 40.192 1.00 96.19 233 ILE A C 1
ATOM 1867 O O . ILE A 1 233 ? -26.845 21.681 40.425 1.00 96.19 233 ILE A O 1
ATOM 1871 N N . SER A 1 234 ? -25.324 23.327 40.321 1.00 95.06 234 SER A N 1
ATOM 1872 C CA . SER A 1 234 ? -24.174 2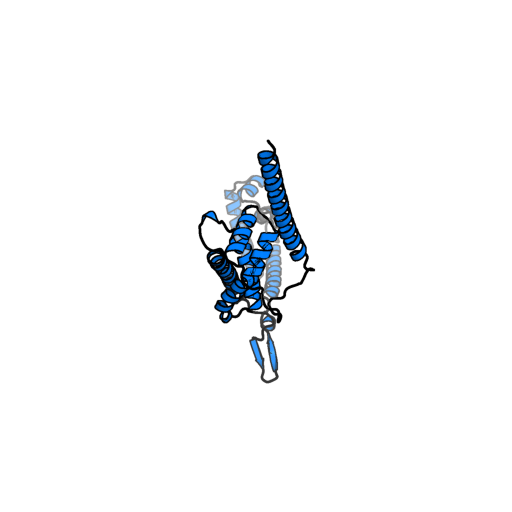2.488 40.686 1.00 95.06 234 SER A CA 1
ATOM 1873 C C . SER A 1 234 ? -24.379 21.761 42.026 1.00 95.06 234 SER A C 1
ATOM 1875 O O . SER A 1 234 ? -24.160 20.551 42.143 1.00 95.06 234 SER A O 1
ATOM 1877 N N . ARG A 1 235 ? -24.889 22.473 43.045 1.00 95.06 235 ARG A N 1
ATOM 1878 C CA . ARG A 1 235 ? -25.217 21.877 44.354 1.00 95.06 235 ARG A CA 1
ATOM 1879 C C . ARG A 1 235 ? -26.350 20.852 44.257 1.00 95.06 235 ARG A C 1
ATOM 1881 O O . ARG A 1 235 ? -26.257 19.792 44.878 1.00 95.06 235 ARG A O 1
ATOM 1888 N N . LEU A 1 236 ? -27.408 21.161 43.503 1.00 93.69 236 LEU A N 1
ATOM 1889 C CA . LEU A 1 236 ? -28.534 20.250 43.291 1.00 93.69 236 LEU A CA 1
ATOM 1890 C C . LEU A 1 236 ? -28.102 18.988 42.546 1.00 93.69 236 LEU A C 1
ATOM 1892 O O . LEU A 1 236 ? -28.424 17.900 43.003 1.00 93.69 236 LEU A O 1
ATOM 1896 N N . GLU A 1 237 ? -27.322 19.108 41.473 1.00 94.31 237 GLU A N 1
ATOM 1897 C CA . GLU A 1 237 ? -26.782 17.981 40.705 1.00 94.31 237 GLU A CA 1
ATOM 1898 C C . GLU A 1 237 ? -26.014 17.015 41.614 1.00 94.31 237 GLU A C 1
ATOM 1900 O O . GLU A 1 237 ? -26.337 15.829 41.672 1.00 94.31 237 GLU A O 1
ATOM 1905 N N . LYS A 1 238 ? -25.091 17.528 42.439 1.00 95.25 238 LYS A N 1
ATOM 1906 C CA . LYS A 1 238 ? -24.342 16.704 43.400 1.00 95.25 238 LYS A CA 1
ATOM 1907 C C . LYS A 1 238 ? -25.258 15.991 44.405 1.00 95.25 238 LYS A C 1
ATOM 1909 O O . LYS A 1 238 ? -25.037 14.821 44.725 1.00 95.25 238 LYS A O 1
ATOM 1914 N N . LYS A 1 239 ? -26.297 16.675 44.897 1.00 94.81 239 LYS A N 1
ATOM 1915 C CA . LYS A 1 239 ? -27.288 16.100 45.823 1.00 94.81 239 LYS A CA 1
ATOM 1916 C C . LYS A 1 239 ? -28.131 15.012 45.150 1.00 94.81 239 LYS A C 1
ATOM 1918 O O . LYS A 1 239 ? -28.341 13.957 45.748 1.00 94.81 239 LYS A O 1
ATOM 1923 N N . ILE A 1 240 ? -28.591 15.259 43.925 1.00 95.06 240 ILE A N 1
ATOM 1924 C CA . ILE A 1 240 ? -29.424 14.342 43.142 1.00 95.06 240 ILE A CA 1
ATOM 1925 C C . ILE A 1 240 ? -28.627 13.085 42.786 1.00 95.06 240 ILE A C 1
ATOM 1927 O O . ILE A 1 240 ? -29.097 11.987 43.068 1.00 95.06 240 ILE A O 1
ATOM 1931 N N . ILE A 1 241 ? -27.395 13.224 42.285 1.00 93.88 241 ILE A N 1
ATOM 1932 C CA . ILE A 1 241 ? -26.504 12.089 41.990 1.00 93.88 241 ILE A CA 1
ATOM 1933 C C . ILE A 1 241 ? -26.260 11.252 43.251 1.00 93.88 241 ILE A C 1
ATOM 1935 O O . ILE A 1 241 ? -26.368 10.027 43.221 1.00 93.88 241 ILE A O 1
ATOM 1939 N N . GLY A 1 242 ? -25.997 11.901 44.391 1.00 93.81 242 GLY A N 1
ATOM 1940 C CA . GLY A 1 242 ? -25.839 11.206 45.669 1.00 93.81 242 GLY A CA 1
ATOM 1941 C C . GLY A 1 242 ? -27.085 10.419 46.093 1.00 93.81 242 GLY A C 1
ATOM 1942 O O . GLY A 1 242 ? -26.963 9.345 46.681 1.00 93.81 242 GLY A O 1
ATOM 1943 N N . ARG A 1 243 ? -28.285 10.924 45.780 1.00 91.38 243 ARG A N 1
ATOM 1944 C CA . ARG A 1 243 ? -29.558 10.235 46.033 1.00 91.38 243 ARG A CA 1
ATOM 1945 C C . ARG A 1 243 ? -29.770 9.068 45.071 1.00 91.38 243 ARG A C 1
ATOM 1947 O O . ARG A 1 243 ? -30.074 7.977 45.539 1.00 91.38 243 ARG A O 1
ATOM 1954 N N . LEU A 1 244 ? -29.544 9.267 43.773 1.00 92.06 244 LEU A N 1
ATOM 1955 C CA . LEU A 1 244 ? -29.646 8.218 42.754 1.00 92.06 244 LEU A CA 1
ATOM 1956 C C . LEU A 1 244 ? -28.734 7.035 43.084 1.00 92.06 244 LEU A C 1
ATOM 1958 O O . LEU A 1 244 ? -29.189 5.898 43.098 1.00 92.06 244 LEU A O 1
ATOM 1962 N N . ARG A 1 245 ? -27.482 7.302 43.470 1.00 91.69 245 ARG A N 1
ATOM 1963 C CA . ARG A 1 245 ? -26.519 6.259 43.853 1.00 91.69 245 ARG A CA 1
ATOM 1964 C C . ARG A 1 245 ? -26.984 5.440 45.062 1.00 91.69 245 ARG A C 1
ATOM 1966 O O . ARG A 1 245 ? -26.771 4.232 45.102 1.00 91.69 245 ARG A O 1
ATOM 1973 N N . LYS A 1 246 ? -27.630 6.083 46.045 1.00 91.69 246 LYS A N 1
ATOM 1974 C CA . LYS A 1 246 ? -28.218 5.396 47.209 1.00 91.69 246 LYS A CA 1
ATOM 1975 C C . LYS A 1 246 ? -29.427 4.548 46.831 1.00 91.69 246 LYS A C 1
ATOM 1977 O O . LYS A 1 246 ? -29.585 3.480 47.401 1.00 91.69 246 LYS A O 1
ATOM 1982 N N . GLU A 1 247 ? -30.273 5.023 45.921 1.00 88.94 247 GLU A N 1
ATOM 1983 C CA . GLU A 1 247 ? -31.438 4.261 45.462 1.00 88.94 247 GLU A CA 1
ATOM 1984 C C . GLU A 1 247 ? -31.020 3.048 44.627 1.00 88.94 247 GLU A C 1
ATOM 1986 O O . GLU A 1 247 ? -31.515 1.959 44.882 1.00 88.94 247 GLU A O 1
ATOM 1991 N N . ILE A 1 248 ? -30.044 3.197 43.727 1.00 89.38 248 ILE A N 1
ATOM 1992 C CA . ILE A 1 248 ? -29.494 2.081 42.940 1.00 89.38 248 ILE A CA 1
ATOM 1993 C C . ILE A 1 248 ? -28.891 1.007 43.861 1.00 89.38 248 ILE A C 1
ATOM 1995 O O . ILE A 1 248 ? -29.205 -0.167 43.710 1.00 89.38 248 ILE A O 1
ATOM 1999 N N . LYS A 1 249 ? -28.120 1.399 44.888 1.00 89.19 249 LYS A N 1
ATOM 2000 C CA . LYS A 1 249 ? -27.523 0.465 45.865 1.00 89.19 249 LYS A CA 1
ATOM 2001 C C . LYS A 1 249 ? -28.546 -0.277 46.748 1.00 89.19 249 LYS A C 1
ATOM 2003 O O . LYS A 1 249 ? -28.180 -1.196 47.462 1.00 89.19 249 LYS A O 1
ATOM 2008 N N . LYS A 1 250 ? -29.808 0.157 46.791 1.00 84.12 250 LYS A N 1
ATOM 2009 C CA . LYS A 1 250 ? -30.868 -0.568 47.518 1.00 84.12 250 LYS A CA 1
ATOM 2010 C C . LYS A 1 250 ? -31.542 -1.642 46.661 1.00 84.12 250 LYS A C 1
ATOM 2012 O O . LYS A 1 250 ? -32.315 -2.423 47.204 1.00 84.12 250 LYS A O 1
ATOM 2017 N N . LEU A 1 251 ? -31.348 -1.591 45.344 1.00 74.12 251 LEU A N 1
ATOM 2018 C CA . LEU A 1 251 ? -32.057 -2.406 44.353 1.00 74.12 251 LEU A CA 1
ATOM 2019 C C . LEU A 1 251 ? -31.187 -3.518 43.768 1.00 74.12 251 LEU A C 1
ATOM 2021 O O . LEU A 1 251 ? -31.742 -4.503 43.292 1.00 74.12 251 LEU A O 1
ATOM 2025 N N . GLY A 1 252 ? -29.866 -3.333 43.783 1.00 61.62 252 GLY A N 1
ATOM 2026 C CA . GLY A 1 252 ? -28.865 -4.376 43.555 1.00 61.62 252 GLY A CA 1
ATOM 2027 C C . GLY A 1 252 ? -28.200 -4.762 44.863 1.00 61.62 252 GLY A C 1
ATOM 2028 O O . GLY A 1 252 ? -27.827 -5.944 44.986 1.00 61.62 252 GLY A O 1
#

Solvent-accessible surface area (backbone atoms only — not comparable to full-atom values): 14444 Å² total; per-residue (Å²): 111,72,68,61,54,52,52,53,52,51,52,51,51,51,50,53,49,54,50,49,50,53,50,48,53,50,50,52,49,56,59,64,66,64,60,76,95,73,83,82,60,91,89,50,96,70,78,76,58,68,69,72,54,77,69,60,47,50,54,38,50,58,40,40,78,70,68,38,64,69,38,48,52,52,55,48,55,33,44,45,66,57,28,50,59,54,31,60,77,50,46,88,73,81,53,62,56,69,58,37,28,54,42,11,46,55,14,37,51,52,30,65,76,69,61,62,76,90,72,77,63,59,66,69,65,54,26,52,54,34,17,51,48,40,37,50,53,48,53,61,55,52,58,68,54,69,78,64,77,62,53,84,42,66,76,46,67,49,99,88,69,52,67,44,35,46,54,79,70,65,72,75,74,86,52,64,68,54,50,56,53,50,51,50,53,51,51,53,43,48,54,56,3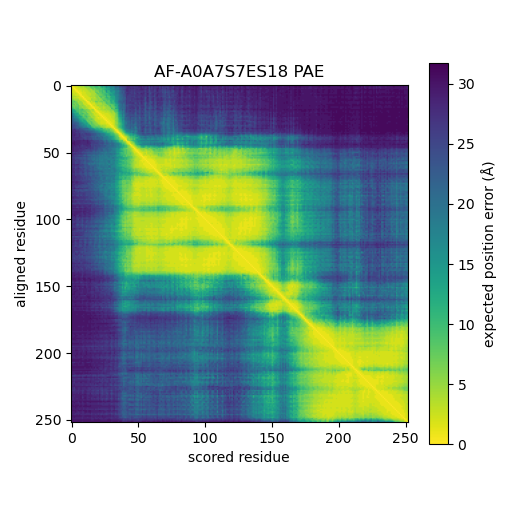2,51,69,73,46,52,74,72,59,40,53,51,49,35,40,45,66,10,74,78,79,73,52,64,38,54,55,56,58,49,10,65,75,67,77,48,55,40,70,56,43,52,55,48,50,56,53,49,52,55,48,37,56,54,46,38,67,73,76,109

Secondary structure (DSSP, 8-state):
-HHHHHHHHHHHHHHHHHHHHHHHHHHHHHHHH--------TTSS--PPPPPPHHHHHHHHHHHHTT-HHHHHHHHHHHHHHHHHHHGGGGGGSS-HHHHHHHHHHHHHHHHHT--GGG---HHHHHHHHHHHHHHHHHHHHHHHTT---TTSEEEE-TT--EEEHHHH-PPPTTHHHHHHHHHHHHHHHHHHHTTS-HHHHHHHHHHTTTTTS----HHHHHHHHTS-HHHHHHHHHHHHHHHHHHHTTT-

Sequence (252 aa):
MLRTILEITIQNGRKLQLSAIKIRERIVLILKSHKPDEIFYIGGSDVLPPPLAPDEERILLEELALNNEDAKTILIERNLRLVVYIAKKFENAGVNVEDLISIGAIGLIKAVNTFNLDKNIKLATYASRCIENEILMYLRRSSRTKSEVSFDEPLNIDWDGNELLLSDILGTDNDIVYNHIEEEVNRNLLVYALKKLSNREKQIMEMRFGLISGREMTQKEVADKMGISQSYISRLEKKIIGRLRKEIKKLG

Mean predicted aligned error: 16.58 Å

Radius of gyration: 41.18 Å; Cα contacts (8 Å, |Δi|>4): 176; chains: 1; bounding box: 72×68×118 Å

pLDDT: mean 82.7, std 14.23, range [43.75, 97.44]

Foldseek 3Di:
DVVVVVVVVVVVVVVVVVVVVVVVVVVVVVVVLPDPPDPDQPPDPDDQAAADDPVVLVVLLVVVVVVDPSSLVVQLSNCLVLLLVLLVVCPVLPDDSSVLSVQLSVLQSVLSNPDDCVVVDDSSVSSSVSSNVSSVVVSVVVVVCVPDDDQQDFPDADPVRDGDGNVNVDDDDPCPVVVVVVVVVVVVLLVVLLVPDDPVLNVLCCAQCVVPNNDHDQLCRSCVVVVHDSVVSVVSVVVSVVSSVVSSVVVD

Nearest PDB structures (foldseek):
  5ipl-assembly1_F  TM=8.117E-01  e=4.609E-10  Escherichia coli
  6omf-assembly1_F  TM=8.413E-01  e=5.417E-09  Salmonella enterica subsp. enterica serovar Typhimurium
  8hkc-assembly1_E  TM=6.948E-01  e=4.609E-10  Escherichia coli K-12
  6uu7-assembly1_FFF  TM=7.549E-01  e=2.817E-09  Escherichia coli K-12
  6uu9-assembly1_FFF  TM=7.502E-01  e=1.042E-08  Escherichia coli